Protein AF-0000000077135915 (afdb_homodimer)

Nearest PDB structures (foldseek):
  2zdo-assembly2_C  TM=6.393E-01  e=6.953E-05  Staphylococcus aureus
  8avi-assembly1_B  TM=7.068E-01  e=2.422E-04  Bacillus cereus ATCC 14579
  1tz0-assembly1_A  TM=5.788E-01  e=1.887E-04  Bacillus cereus ATCC 14579
  2od6-assembly2_C  TM=6.442E-01  e=3.545E-03  uncultured marine organism
  2op5-assembly2_C  TM=5.659E-01  e=1.160E-02  uncultured marine organism

Radius of gyration: 18.16 Å; Cα contacts (8 Å, |Δi|>4): 459; chains: 2; bounding box: 45×47×47 Å

Foldseek 3Di:
DQPPQFLWKKKKKFWWDQPCPVVLVCCLVPPCCHVVVVCVFAFWDDKDWDWDADPVGTIMIMIMTTGRDPVSVVVVVVCCPPCVNCVVVCVRCVNTTPDDMDMDIPNPDDDDDPPPPPD/DQPPQFLWKKKKKFWWDQPCPVVLVCCLPPPCCHVVVVCVFAFWDDKDWDWDADPVRTIMIMIMTTGRDPVSVVVVVVCCPPCVNCVVVCVSCVNTTPDDMDMDIPNPDDDDDPPPPPD

Sequence (238 aa):
MAPPNCNAMALVIIPLAPGKADDAIALFKDHEMGLKYTLSQKGAVDFDIGVQTAEDGSQTMYIFEHWHEEADYAAYVATRGDKELMKEWDAAFGPCVAGPPTIKWFPRKFSVSNGAATWMAPPNCNAMALVIIPLAPGKADDAIALFKDHEMGLKYTLSQKGAVDFDIGVQTAEDGSQTMYIFEHWHEEADYAAYVATRGDKELMKEWDAAFGPCVAGPPTIKWFPRKFSVSNGAATW

InterPro domains:
  IPR011008 Dimeric alpha-beta barrel [SSF54909] (11-107)

Structure (mmCIF, N/CA/C/O backbone):
data_AF-0000000077135915-model_v1
#
loop_
_entity.id
_entity.type
_entity.pdbx_description
1 polymer 'Predicted protein'
#
loop_
_atom_site.group_PDB
_atom_site.id
_atom_site.type_symbol
_atom_site.label_atom_id
_atom_site.label_alt_id
_atom_site.label_comp_id
_atom_site.label_asym_id
_atom_site.label_entity_id
_atom_site.label_seq_id
_atom_site.pdbx_PDB_ins_code
_atom_site.Cartn_x
_atom_site.Cartn_y
_at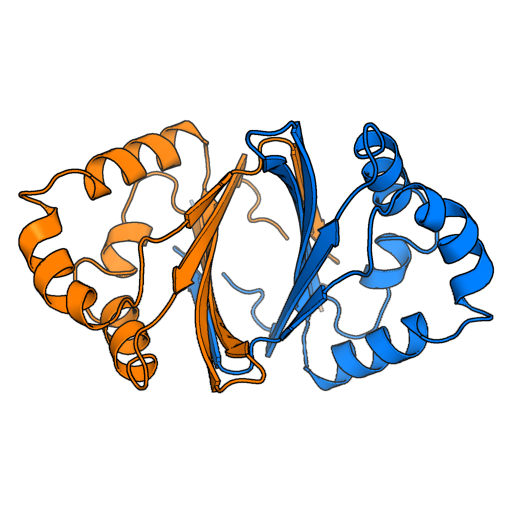om_site.Cartn_z
_atom_site.occupancy
_atom_site.B_iso_or_equiv
_atom_site.auth_seq_id
_atom_site.auth_comp_id
_atom_site.auth_asym_id
_atom_site.auth_atom_id
_atom_site.pdbx_PDB_model_num
ATOM 1 N N . MET A 1 1 ? 10.07 0.069 11.273 1 38.59 1 MET A N 1
ATOM 2 C CA . MET A 1 1 ? 11.047 0.787 10.461 1 38.59 1 MET A CA 1
ATOM 3 C C . MET A 1 1 ? 11.242 0.099 9.109 1 38.59 1 MET A C 1
ATOM 5 O O . MET A 1 1 ? 11.031 -1.108 8.992 1 38.59 1 MET A O 1
ATOM 9 N N . ALA A 1 2 ? 11.227 1.038 7.953 1 51.31 2 ALA A N 1
ATOM 10 C CA . ALA A 1 2 ? 11.656 0.313 6.758 1 51.31 2 ALA A CA 1
ATOM 11 C C . ALA A 1 2 ? 12.836 -0.605 7.066 1 51.31 2 ALA A C 1
ATOM 13 O O . ALA A 1 2 ? 13.695 -0.269 7.883 1 51.31 2 ALA A O 1
ATOM 14 N N . PRO A 1 3 ? 12.742 -1.721 6.613 1 54.69 3 PRO A N 1
ATOM 15 C CA . PRO A 1 3 ? 13.969 -2.492 6.805 1 54.69 3 PRO A CA 1
ATOM 16 C C . PRO A 1 3 ? 15.219 -1.726 6.379 1 54.69 3 PRO A C 1
ATOM 18 O O . PRO A 1 3 ? 15.164 -0.906 5.457 1 54.69 3 PRO A O 1
ATOM 21 N N . PRO A 1 4 ? 16.203 -1.473 7.258 1 55.34 4 PRO A N 1
ATOM 22 C CA . PRO A 1 4 ? 17.375 -0.61 7.086 1 55.34 4 PRO A CA 1
ATOM 23 C C . PRO A 1 4 ? 17.844 -0.539 5.637 1 55.34 4 PRO A C 1
ATOM 25 O O . PRO A 1 4 ? 18.375 0.492 5.203 1 55.34 4 PRO A O 1
ATOM 28 N N . ASN A 1 5 ? 17.625 -1.569 4.945 1 65.12 5 ASN A N 1
ATOM 29 C CA . ASN A 1 5 ? 18.219 -1.509 3.615 1 65.12 5 ASN A CA 1
ATOM 30 C C . ASN A 1 5 ? 17.172 -1.623 2.518 1 65.12 5 ASN A C 1
ATOM 32 O O . ASN A 1 5 ? 17.359 -2.369 1.554 1 65.12 5 ASN A O 1
ATOM 36 N N . CYS A 1 6 ? 16.109 -0.874 2.684 1 78.94 6 CYS A N 1
ATOM 37 C CA . CYS A 1 6 ? 15.078 -0.895 1.649 1 78.94 6 CYS A CA 1
ATOM 38 C C . CYS A 1 6 ? 15.023 0.437 0.912 1 78.94 6 CYS A C 1
ATOM 40 O O . CYS A 1 6 ? 14.492 1.418 1.436 1 78.94 6 CYS A O 1
ATOM 42 N N . ASN A 1 7 ? 15.523 0.474 -0.303 1 87.5 7 ASN A N 1
ATOM 43 C CA . ASN A 1 7 ? 15.609 1.72 -1.058 1 87.5 7 ASN A CA 1
ATOM 44 C C . ASN A 1 7 ? 14.609 1.748 -2.211 1 87.5 7 ASN A C 1
ATOM 46 O O . ASN A 1 7 ? 14.656 2.646 -3.053 1 87.5 7 ASN A O 1
ATOM 50 N N . ALA A 1 8 ? 13.773 0.723 -2.307 1 93.06 8 ALA A N 1
ATOM 51 C CA . ALA A 1 8 ? 12.75 0.68 -3.35 1 93.06 8 ALA A CA 1
ATOM 52 C C . ALA A 1 8 ? 11.438 0.121 -2.809 1 93.06 8 ALA A C 1
ATOM 54 O O . ALA A 1 8 ? 11.438 -0.826 -2.018 1 93.06 8 ALA A O 1
ATOM 55 N N . MET A 1 9 ? 10.367 0.768 -3.285 1 94.5 9 MET A N 1
ATOM 56 C CA . MET A 1 9 ? 9.023 0.346 -2.883 1 94.5 9 MET A CA 1
ATOM 57 C C . MET A 1 9 ? 8.094 0.283 -4.086 1 94.5 9 MET A C 1
ATOM 59 O O . MET A 1 9 ? 8.125 1.163 -4.949 1 94.5 9 MET A O 1
ATOM 63 N N . ALA A 1 10 ? 7.344 -0.743 -4.113 1 95.12 10 ALA A N 1
ATOM 64 C CA . ALA A 1 10 ? 6.352 -0.905 -5.176 1 95.12 10 ALA A CA 1
ATOM 65 C C . ALA A 1 10 ? 5.012 -1.365 -4.605 1 95.12 10 ALA A C 1
ATOM 67 O O . ALA A 1 10 ? 4.965 -2.043 -3.576 1 95.12 10 ALA A O 1
ATOM 68 N N . LEU A 1 11 ? 3.988 -0.938 -5.234 1 96.62 11 LEU A N 1
ATOM 69 C CA . LEU A 1 11 ? 2.635 -1.405 -4.957 1 96.62 11 LEU A CA 1
ATOM 70 C C . LEU A 1 11 ? 2.031 -2.08 -6.184 1 96.62 11 LEU A C 1
ATOM 72 O O . LEU A 1 11 ? 1.948 -1.474 -7.254 1 96.62 11 LEU A O 1
ATOM 76 N N . VAL A 1 12 ? 1.714 -3.348 -6 1 96.62 12 VAL A N 1
ATOM 77 C CA . VAL A 1 12 ? 1.03 -4.078 -7.062 1 96.62 12 VAL A CA 1
ATOM 78 C C . VAL A 1 12 ? -0.452 -4.219 -6.723 1 96.62 12 VAL A C 1
ATOM 80 O O . VAL A 1 12 ? -0.807 -4.605 -5.605 1 96.62 12 VAL A O 1
ATOM 83 N N . ILE A 1 13 ? -1.279 -3.863 -7.664 1 97.19 13 ILE A N 1
ATOM 84 C CA . ILE A 1 13 ? -2.727 -3.904 -7.5 1 97.19 13 ILE A CA 1
ATOM 85 C C . ILE A 1 13 ? -3.336 -4.875 -8.508 1 97.19 13 ILE A C 1
ATOM 87 O O . ILE A 1 13 ? -3.178 -4.699 -9.719 1 97.19 13 ILE A O 1
ATOM 91 N N . ILE A 1 14 ? -4.059 -5.867 -8.008 1 97.88 14 ILE A N 1
ATOM 92 C CA . ILE A 1 14 ? -4.57 -6.93 -8.867 1 97.88 14 ILE A CA 1
ATOM 93 C C . ILE A 1 14 ? -6.078 -7.074 -8.664 1 97.88 14 ILE A C 1
ATOM 95 O O . ILE A 1 14 ? -6.523 -7.59 -7.637 1 97.88 14 ILE A O 1
ATOM 99 N N . PRO A 1 15 ? -6.855 -6.668 -9.664 1 98.5 15 PRO A N 1
ATOM 100 C CA . PRO A 1 15 ? -8.281 -6.977 -9.562 1 98.5 15 PRO A CA 1
ATOM 101 C C . PRO A 1 15 ? -8.57 -8.469 -9.648 1 98.5 15 PRO A C 1
ATOM 103 O O . PRO A 1 15 ? -8.047 -9.156 -10.531 1 98.5 15 PRO A O 1
ATOM 106 N N . LEU A 1 16 ? -9.398 -8.914 -8.734 1 98.5 16 LEU A N 1
ATOM 107 C CA . LEU A 1 16 ? -9.656 -10.344 -8.664 1 98.5 16 LEU A CA 1
ATOM 108 C C . LEU A 1 16 ? -11.008 -10.688 -9.273 1 98.5 16 LEU A C 1
ATOM 110 O O . LEU A 1 16 ? -11.961 -9.914 -9.164 1 98.5 16 LEU A O 1
ATOM 114 N N . ALA A 1 17 ? -11.062 -11.875 -9.906 1 98.5 17 ALA A N 1
ATOM 115 C CA . ALA A 1 17 ? -12.344 -12.398 -10.375 1 98.5 17 ALA A CA 1
ATOM 116 C C . ALA A 1 17 ? -13.273 -12.703 -9.203 1 98.5 17 ALA A C 1
ATOM 118 O O . ALA A 1 17 ? -12.812 -13 -8.102 1 98.5 17 ALA A O 1
ATOM 119 N N . PRO A 1 18 ? -14.609 -12.555 -9.531 1 97.88 18 PRO A N 1
ATOM 120 C CA . PRO A 1 18 ? -15.555 -12.836 -8.445 1 97.88 18 PRO A CA 1
ATOM 121 C C . PRO A 1 18 ? -15.336 -14.211 -7.816 1 97.88 18 PRO A C 1
ATOM 123 O O . PRO A 1 18 ? -15.227 -15.211 -8.531 1 97.88 18 PRO A O 1
ATOM 126 N N . GLY A 1 19 ? -15.164 -14.242 -6.434 1 96.75 19 GLY A N 1
ATOM 127 C CA . GLY A 1 19 ? -15.078 -15.477 -5.668 1 96.75 19 GLY A CA 1
ATOM 128 C C . GLY A 1 19 ? -13.695 -16.094 -5.691 1 96.75 19 GLY A C 1
ATOM 129 O O . GLY A 1 19 ? -13.508 -17.234 -5.242 1 96.75 19 GLY A O 1
ATOM 130 N N . LYS A 1 20 ? -12.688 -15.367 -6.145 1 97.94 20 LYS A N 1
ATOM 131 C CA . LYS A 1 20 ? -11.398 -16.016 -6.387 1 97.94 20 LYS A CA 1
ATOM 132 C C . LYS A 1 20 ? -10.352 -15.523 -5.398 1 97.94 20 LYS A C 1
ATOM 134 O O . LYS A 1 20 ? -9.172 -15.867 -5.512 1 97.94 20 LYS A O 1
ATOM 139 N N . ALA A 1 21 ? -10.727 -14.82 -4.438 1 96.62 21 ALA A N 1
ATOM 140 C CA . ALA A 1 21 ? -9.766 -14.266 -3.488 1 96.62 21 ALA A CA 1
ATOM 141 C C . ALA A 1 21 ? -9.031 -15.383 -2.74 1 96.62 21 ALA A C 1
ATOM 143 O O . ALA A 1 21 ? -7.809 -15.344 -2.602 1 96.62 21 ALA A O 1
ATOM 144 N N . ASP A 1 22 ? -9.758 -16.375 -2.25 1 96.62 22 ASP A N 1
ATOM 145 C CA . ASP A 1 22 ? -9.141 -17.469 -1.519 1 96.62 22 ASP A CA 1
ATOM 146 C C . ASP A 1 22 ? -8.156 -18.234 -2.404 1 96.62 22 ASP A C 1
ATOM 148 O O . ASP A 1 22 ? -7.062 -18.594 -1.964 1 96.62 22 ASP A O 1
ATOM 152 N N . ASP A 1 23 ? -8.562 -18.453 -3.559 1 97.62 23 ASP A N 1
ATOM 153 C CA . ASP A 1 23 ? -7.68 -19.141 -4.5 1 97.62 23 ASP A CA 1
ATOM 154 C C . ASP A 1 23 ? -6.41 -18.328 -4.758 1 97.62 23 ASP A C 1
ATOM 156 O O . ASP A 1 23 ? -5.309 -18.875 -4.781 1 97.62 23 ASP A O 1
ATOM 160 N N . ALA A 1 24 ? -6.578 -17.047 -5.016 1 97.5 24 ALA A N 1
ATOM 161 C CA . ALA A 1 24 ? -5.438 -16.172 -5.266 1 97.5 24 ALA A CA 1
ATOM 162 C C . ALA A 1 24 ? -4.461 -16.188 -4.098 1 97.5 24 ALA A C 1
ATOM 164 O O . ALA A 1 24 ? -3.254 -16.359 -4.289 1 97.5 24 ALA A O 1
ATOM 165 N N . ILE A 1 25 ? -5.008 -16.062 -2.918 1 95.75 25 ILE A N 1
ATOM 166 C CA . ILE A 1 25 ? -4.191 -16.047 -1.707 1 95.75 25 ILE A CA 1
ATOM 167 C C . ILE A 1 25 ? -3.447 -17.375 -1.573 1 95.75 25 ILE A C 1
ATOM 169 O O . ILE A 1 25 ? -2.244 -17.391 -1.296 1 95.75 25 ILE A O 1
ATOM 173 N N . ALA A 1 26 ? -4.152 -18.453 -1.776 1 96.25 26 ALA A N 1
ATOM 174 C CA . ALA A 1 26 ? -3.539 -19.766 -1.67 1 96.25 26 ALA A CA 1
ATOM 175 C C . ALA A 1 26 ? -2.389 -19.922 -2.66 1 96.25 26 ALA A C 1
ATOM 177 O O . ALA A 1 26 ? -1.339 -20.469 -2.322 1 96.25 26 ALA A O 1
ATOM 178 N N . LEU A 1 27 ? -2.59 -19.453 -3.83 1 96.56 27 LEU A N 1
ATOM 179 C CA . LEU A 1 27 ? -1.549 -19.547 -4.848 1 96.56 27 LEU A CA 1
ATOM 180 C C . LEU A 1 27 ? -0.331 -18.719 -4.453 1 96.56 27 LEU A C 1
ATOM 182 O O . LEU A 1 27 ? 0.805 -19.188 -4.566 1 96.56 27 LEU A O 1
ATOM 186 N N . PHE A 1 28 ? -0.546 -17.531 -4.004 1 95.5 28 PHE A N 1
ATOM 187 C CA . PHE A 1 28 ? 0.569 -16.688 -3.596 1 95.5 28 PHE A CA 1
ATOM 188 C C . PHE A 1 28 ? 1.318 -17.312 -2.424 1 95.5 28 PHE A C 1
ATOM 190 O O . PHE A 1 28 ? 2.545 -17.219 -2.342 1 95.5 28 PHE A O 1
ATOM 197 N N . LYS A 1 29 ? 0.687 -17.984 -1.579 1 93.31 29 LYS A N 1
ATOM 198 C CA . LYS A 1 29 ? 1.295 -18.562 -0.389 1 93.31 29 LYS A CA 1
ATOM 199 C C . LYS A 1 29 ? 2.006 -19.875 -0.726 1 93.31 29 LYS A C 1
ATOM 201 O O . LYS A 1 29 ? 3.105 -20.141 -0.235 1 93.31 29 LYS A O 1
ATOM 206 N N . ASP A 1 30 ? 1.382 -20.656 -1.622 1 93.69 30 ASP A N 1
ATOM 207 C CA . ASP A 1 30 ? 1.772 -22.062 -1.664 1 93.69 30 ASP A CA 1
ATOM 208 C C . ASP A 1 30 ? 2.459 -22.406 -2.986 1 93.69 30 ASP A C 1
ATOM 210 O O . ASP A 1 30 ? 3.193 -23.391 -3.074 1 93.69 30 ASP A O 1
ATOM 214 N N . HIS A 1 31 ? 2.102 -21.688 -4.039 1 94.75 31 HIS A N 1
ATOM 215 C CA . HIS A 1 31 ? 2.672 -22 -5.344 1 94.75 31 HIS A CA 1
ATOM 216 C C . HIS A 1 31 ? 4.16 -21.672 -5.391 1 94.75 31 HIS A C 1
ATOM 218 O O . HIS A 1 31 ? 4.59 -20.641 -4.855 1 94.75 31 HIS A O 1
ATOM 224 N N . GLU A 1 32 ? 4.957 -22.5 -6.074 1 93.62 32 GLU A N 1
ATOM 225 C CA . GLU A 1 32 ? 6.406 -22.344 -6.141 1 93.62 32 GLU A CA 1
ATOM 226 C C . GLU A 1 32 ? 6.789 -21.016 -6.77 1 93.62 32 GLU A C 1
ATOM 228 O O . GLU A 1 32 ? 7.816 -20.422 -6.422 1 93.62 32 GLU A O 1
ATOM 233 N N . MET A 1 33 ? 5.891 -20.531 -7.664 1 93.94 33 MET A N 1
ATOM 234 C CA . MET A 1 33 ? 6.188 -19.281 -8.359 1 93.94 33 MET A CA 1
ATOM 235 C C . MET A 1 33 ? 5.484 -18.109 -7.699 1 93.94 33 MET A C 1
ATOM 237 O O . MET A 1 33 ? 5.488 -17 -8.227 1 93.94 33 MET A O 1
ATOM 241 N N . GLY A 1 34 ? 4.871 -18.297 -6.586 1 93.75 34 GLY A N 1
ATOM 242 C CA . GLY A 1 34 ? 4.258 -17.234 -5.812 1 93.75 34 GLY A CA 1
ATOM 243 C C . GLY A 1 34 ? 5.254 -16.438 -4.988 1 93.75 34 GLY A C 1
ATOM 244 O O . GLY A 1 34 ? 6.305 -16.047 -5.496 1 93.75 34 GLY A O 1
ATOM 245 N N . LEU A 1 35 ? 4.977 -16.203 -3.736 1 92.5 35 LEU A N 1
ATOM 246 C CA . LEU A 1 35 ? 5.793 -15.344 -2.891 1 92.5 35 LEU A CA 1
ATOM 247 C C . LEU A 1 35 ? 7.129 -16 -2.57 1 92.5 35 LEU A C 1
ATOM 249 O O . LEU A 1 35 ? 8.133 -15.32 -2.373 1 92.5 35 LEU A O 1
ATOM 253 N N . LYS A 1 36 ? 7.129 -17.344 -2.516 1 90.94 36 LYS A N 1
ATOM 254 C CA . LYS A 1 36 ? 8.398 -18.031 -2.316 1 90.94 36 LYS A CA 1
ATOM 255 C C . LYS A 1 36 ? 9.406 -17.672 -3.4 1 90.94 36 LYS A C 1
ATOM 257 O O . LYS A 1 36 ? 10.57 -17.406 -3.107 1 90.94 36 LYS A O 1
ATOM 262 N N . TYR A 1 37 ? 8.984 -17.688 -4.574 1 93.44 37 TYR A N 1
ATOM 263 C CA . TYR A 1 37 ? 9.844 -17.281 -5.68 1 93.44 37 TYR A CA 1
ATOM 264 C C . TYR A 1 37 ? 10.258 -15.828 -5.547 1 93.44 37 TYR A C 1
ATOM 266 O O . TYR A 1 37 ? 11.445 -15.492 -5.68 1 93.44 37 TYR A O 1
ATOM 274 N N . THR A 1 38 ? 9.297 -14.914 -5.336 1 93.38 38 THR A N 1
ATOM 275 C CA . THR A 1 38 ? 9.57 -13.484 -5.219 1 93.38 38 THR A CA 1
ATOM 276 C C . THR A 1 38 ? 10.594 -13.219 -4.125 1 93.38 38 THR A C 1
ATOM 278 O O . THR A 1 38 ? 11.555 -12.477 -4.34 1 93.38 38 THR A O 1
ATOM 281 N N . LEU A 1 39 ? 10.453 -13.844 -2.996 1 92.25 39 LEU A N 1
ATOM 282 C CA . LEU A 1 39 ? 11.336 -13.617 -1.857 1 92.25 39 LEU A CA 1
ATOM 283 C C . LEU A 1 39 ? 12.727 -14.172 -2.129 1 92.25 39 LEU A C 1
ATOM 285 O O . LEU A 1 39 ? 13.695 -13.781 -1.474 1 92.25 39 LEU A O 1
ATOM 289 N N . SER A 1 40 ? 12.812 -15.117 -2.998 1 93.69 40 SER A N 1
ATOM 290 C CA . SER A 1 40 ? 14.109 -15.719 -3.312 1 93.69 40 SER A CA 1
ATOM 291 C C . SER A 1 40 ? 14.93 -14.812 -4.227 1 93.69 40 SER A C 1
ATOM 293 O O . SER A 1 40 ? 16.125 -15.047 -4.43 1 93.69 40 SER A O 1
ATOM 295 N N . GLN A 1 41 ? 14.312 -13.773 -4.77 1 94.94 41 GLN A N 1
ATOM 296 C CA . GLN A 1 41 ? 14.984 -12.891 -5.715 1 94.94 41 GLN A CA 1
ATOM 297 C C . GLN A 1 41 ? 15.938 -11.938 -4.996 1 94.94 41 GLN A C 1
ATOM 299 O O . GLN A 1 41 ? 15.656 -11.5 -3.877 1 94.94 41 GLN A O 1
ATOM 304 N N . LYS A 1 42 ? 16.984 -11.648 -5.707 1 94.69 42 LYS A N 1
ATOM 305 C CA . LYS A 1 42 ? 17.953 -10.695 -5.164 1 94.69 42 LYS A CA 1
ATOM 306 C C . LYS A 1 42 ? 17.266 -9.391 -4.77 1 94.69 42 LYS A C 1
ATOM 308 O O . LYS A 1 42 ? 16.5 -8.828 -5.551 1 94.69 42 LYS A O 1
ATOM 313 N N . GLY A 1 43 ? 17.484 -8.953 -3.473 1 94.44 43 GLY A N 1
ATOM 314 C CA . GLY A 1 43 ? 17.047 -7.641 -3.016 1 94.44 43 GLY A CA 1
ATOM 315 C C . GLY A 1 43 ? 15.641 -7.641 -2.461 1 94.44 43 GLY A C 1
ATOM 316 O O . GLY A 1 43 ? 15.172 -6.629 -1.939 1 94.44 43 GLY A O 1
ATOM 317 N N . ALA A 1 44 ? 14.883 -8.719 -2.629 1 93.06 44 ALA A N 1
ATOM 318 C CA . ALA A 1 44 ? 13.562 -8.789 -2.006 1 93.06 44 ALA A CA 1
ATOM 319 C C . ALA A 1 44 ? 13.672 -8.742 -0.485 1 93.06 44 ALA A C 1
ATOM 321 O O . ALA A 1 44 ? 14.438 -9.5 0.113 1 93.06 44 ALA A O 1
ATOM 322 N N . VAL A 1 45 ? 12.945 -7.898 0.136 1 91 45 VAL A N 1
ATOM 323 C CA . VAL A 1 45 ? 13.055 -7.723 1.581 1 91 45 VAL A CA 1
ATOM 324 C C . VAL A 1 45 ? 11.797 -8.266 2.262 1 91 45 VAL A C 1
ATOM 326 O O . VAL A 1 45 ? 11.836 -9.328 2.889 1 91 45 VAL A O 1
ATOM 329 N N . ASP A 1 46 ? 10.711 -7.59 2.096 1 90.62 46 ASP A N 1
ATOM 330 C CA . ASP A 1 46 ? 9.453 -8.039 2.682 1 90.62 46 ASP A CA 1
ATOM 331 C C . ASP A 1 46 ? 8.258 -7.535 1.877 1 90.62 46 ASP A C 1
ATOM 333 O O . ASP A 1 46 ? 8.391 -6.613 1.07 1 90.62 46 ASP A O 1
ATOM 337 N N . PHE A 1 47 ? 7.141 -8.211 2.107 1 92.62 47 PHE A N 1
ATOM 338 C CA . PHE A 1 47 ? 5.922 -7.914 1.367 1 92.62 47 PHE A CA 1
ATOM 339 C C . PHE A 1 47 ? 4.703 -8.008 2.275 1 92.62 47 PHE A C 1
ATOM 341 O O . PHE A 1 47 ? 4.609 -8.906 3.111 1 92.62 47 PHE A O 1
ATOM 348 N N . ASP A 1 48 ? 3.891 -7.027 2.143 1 92.94 48 ASP A N 1
ATOM 349 C CA . ASP A 1 48 ? 2.562 -7.062 2.748 1 92.94 48 ASP A CA 1
ATOM 350 C C . ASP A 1 48 ? 1.482 -7.277 1.69 1 92.94 48 ASP A C 1
ATOM 352 O O . ASP A 1 48 ? 1.458 -6.59 0.67 1 92.94 48 ASP A O 1
ATOM 356 N N . ILE A 1 49 ? 0.62 -8.25 1.988 1 94.69 49 ILE A N 1
ATOM 357 C CA . ILE A 1 49 ? -0.472 -8.57 1.074 1 94.69 49 ILE A CA 1
ATOM 358 C C . ILE A 1 49 ? -1.811 -8.367 1.777 1 94.69 49 ILE A C 1
ATOM 360 O O . ILE A 1 49 ? -1.975 -8.75 2.938 1 94.69 49 ILE A O 1
ATOM 364 N N . GLY A 1 50 ? -2.689 -7.742 1.082 1 94.25 50 GLY A N 1
ATOM 365 C CA . GLY A 1 50 ? -4.043 -7.574 1.586 1 94.25 50 GLY A CA 1
ATOM 366 C C . GLY A 1 50 ? -5.098 -7.652 0.498 1 94.25 50 GLY A C 1
ATOM 367 O O . GLY A 1 50 ? -4.82 -7.352 -0.666 1 94.25 50 GLY A O 1
ATOM 368 N N . VAL A 1 51 ? -6.242 -8.047 0.921 1 96.06 51 VAL A N 1
ATOM 369 C CA . VAL A 1 51 ? -7.379 -8.062 0.006 1 96.06 51 VAL A CA 1
ATOM 370 C C . VAL A 1 51 ? -8.438 -7.074 0.486 1 96.06 51 VAL A C 1
ATOM 372 O O . VAL A 1 51 ? -8.82 -7.082 1.659 1 96.06 51 VAL A O 1
ATOM 375 N N . GLN A 1 52 ? -8.805 -6.262 -0.432 1 95.88 52 GLN A N 1
ATOM 376 C CA . GLN A 1 52 ? -9.867 -5.293 -0.174 1 95.88 52 GLN A CA 1
ATOM 377 C C . GLN A 1 52 ? -11.156 -5.688 -0.879 1 95.88 52 GLN A C 1
ATOM 379 O O . GLN A 1 52 ? -11.133 -6.121 -2.033 1 95.88 52 GLN A O 1
ATOM 384 N N . THR A 1 53 ? -12.242 -5.488 -0.155 1 94.94 53 THR A N 1
ATOM 385 C CA . THR A 1 53 ? -13.562 -5.676 -0.752 1 94.94 53 THR A CA 1
ATOM 386 C C . THR A 1 53 ? -14.281 -4.336 -0.902 1 94.94 53 THR A C 1
ATOM 388 O O . THR A 1 53 ? -14.492 -3.625 0.081 1 94.94 53 THR A O 1
ATOM 391 N N . ALA A 1 54 ? -14.641 -4.035 -2.145 1 93.94 54 ALA A N 1
ATOM 392 C CA . ALA A 1 54 ? -15.375 -2.801 -2.414 1 93.94 54 ALA A CA 1
ATOM 393 C C . ALA A 1 54 ? -16.844 -2.939 -2.029 1 93.94 54 ALA A C 1
ATOM 395 O O . ALA A 1 54 ? -17.297 -4.027 -1.667 1 93.94 54 ALA A O 1
ATOM 396 N N . GLU A 1 55 ? -17.5 -1.812 -2.084 1 91.94 55 GLU A N 1
ATOM 397 C CA . GLU A 1 55 ? -18.906 -1.784 -1.702 1 91.94 55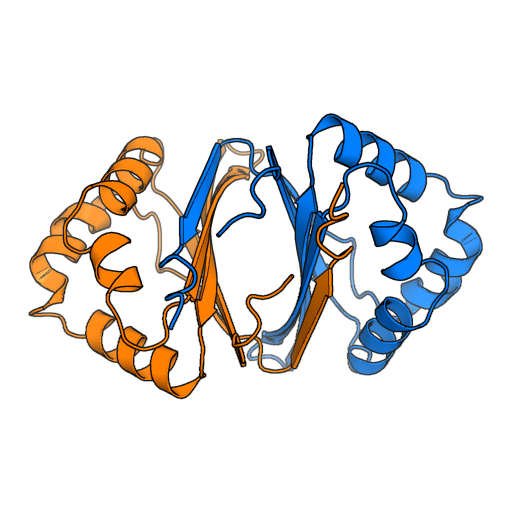 GLU A CA 1
ATOM 398 C C . GLU A 1 55 ? -19.734 -2.699 -2.596 1 91.94 55 GLU A C 1
ATOM 400 O O . GLU A 1 55 ? -20.703 -3.309 -2.139 1 91.94 55 GLU A O 1
ATOM 405 N N . ASP A 1 56 ? -19.344 -2.889 -3.873 1 95.19 56 ASP A N 1
ATOM 406 C CA . ASP A 1 56 ? -20.109 -3.688 -4.82 1 95.19 56 ASP A CA 1
ATOM 407 C C . ASP A 1 56 ? -19.719 -5.16 -4.742 1 95.19 56 ASP A C 1
ATOM 409 O O . ASP A 1 56 ? -20.172 -5.973 -5.551 1 95.19 56 ASP A O 1
ATOM 413 N N . GLY A 1 57 ? -18.812 -5.477 -3.846 1 94.62 57 GLY A N 1
ATOM 414 C CA . GLY A 1 57 ? -18.422 -6.855 -3.611 1 94.62 57 GLY A CA 1
ATOM 415 C C . GLY A 1 57 ? -17.156 -7.25 -4.348 1 94.62 57 GLY A C 1
ATOM 416 O O . GLY A 1 57 ? -16.578 -8.312 -4.09 1 94.62 57 GLY A O 1
ATOM 417 N N . SER A 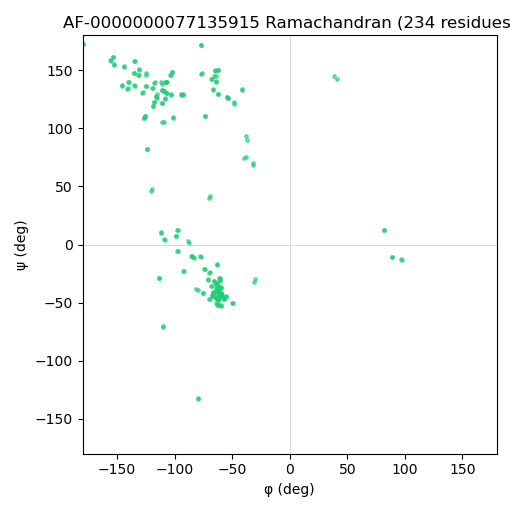1 58 ? -16.75 -6.387 -5.309 1 96.5 58 SER A N 1
ATOM 418 C CA . SER A 1 58 ? -15.516 -6.719 -6.027 1 96.5 58 SER A CA 1
ATOM 419 C C . SER A 1 58 ? -14.312 -6.707 -5.098 1 96.5 58 SER A C 1
ATOM 421 O O . SER A 1 58 ? -14.258 -5.91 -4.156 1 96.5 58 SER A O 1
ATOM 423 N N . GLN A 1 59 ? -13.398 -7.621 -5.402 1 97.31 59 GLN A N 1
ATOM 424 C CA . GLN A 1 59 ? -12.234 -7.746 -4.535 1 97.31 59 GLN A CA 1
ATOM 425 C C . GLN A 1 59 ? -10.945 -7.445 -5.301 1 97.31 59 GLN A C 1
ATOM 427 O O . GLN A 1 59 ? -10.82 -7.785 -6.477 1 97.31 59 GLN A O 1
ATOM 432 N N . THR A 1 60 ? -10.086 -6.75 -4.637 1 97.88 60 THR A N 1
ATOM 433 C CA . THR A 1 60 ? -8.781 -6.367 -5.172 1 97.88 60 THR A CA 1
ATOM 434 C C . THR A 1 60 ? -7.664 -6.773 -4.219 1 97.88 60 THR A C 1
ATOM 436 O O . THR A 1 60 ? -7.777 -6.59 -3.004 1 97.88 60 THR A O 1
ATOM 439 N N . MET A 1 61 ? -6.656 -7.41 -4.715 1 97.88 61 MET A N 1
ATOM 440 C CA . MET A 1 61 ? -5.465 -7.742 -3.938 1 97.88 61 MET A CA 1
ATOM 441 C C . MET A 1 61 ? -4.402 -6.66 -4.082 1 97.88 61 MET A C 1
ATOM 443 O O . MET A 1 61 ? -4.121 -6.207 -5.191 1 97.88 61 MET A O 1
ATOM 447 N N . TYR A 1 62 ? -3.924 -6.207 -2.992 1 97.19 62 TYR A N 1
ATOM 448 C CA . TYR A 1 62 ? -2.83 -5.25 -2.902 1 97.19 62 TYR A CA 1
ATOM 449 C C . TYR A 1 62 ? -1.562 -5.914 -2.377 1 97.19 62 TYR A C 1
ATOM 451 O O . TYR A 1 62 ? -1.601 -6.629 -1.373 1 97.19 62 TYR A O 1
ATOM 459 N N . ILE A 1 63 ? -0.453 -5.691 -3.01 1 96.38 63 ILE A N 1
ATOM 460 C CA . ILE A 1 63 ? 0.84 -6.219 -2.586 1 96.38 63 ILE A CA 1
ATOM 461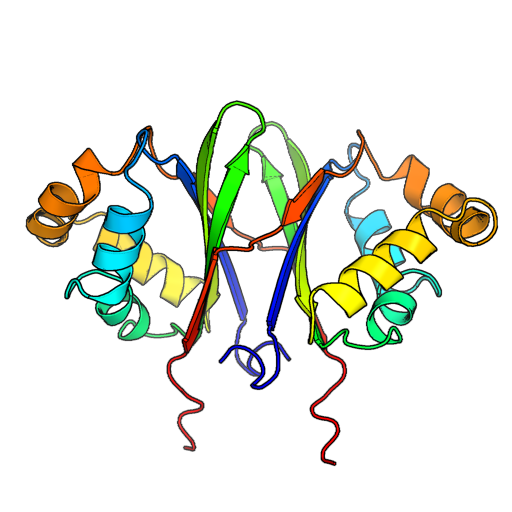 C C . ILE A 1 63 ? 1.843 -5.074 -2.451 1 96.38 63 ILE A C 1
ATOM 463 O O . ILE A 1 63 ? 2.254 -4.48 -3.449 1 96.38 63 ILE A O 1
ATOM 467 N N . PHE A 1 64 ? 2.193 -4.801 -1.262 1 94.94 64 PHE A N 1
ATOM 468 C CA . PHE A 1 64 ? 3.219 -3.805 -0.976 1 94.94 64 PHE A CA 1
ATOM 469 C C . PHE A 1 64 ? 4.586 -4.461 -0.833 1 94.94 64 PHE A C 1
ATOM 471 O O . PHE A 1 64 ? 4.77 -5.355 -0.006 1 94.94 64 PHE A O 1
ATOM 478 N N . GLU A 1 65 ? 5.543 -3.906 -1.568 1 94.5 65 GLU A N 1
ATOM 479 C CA . GLU A 1 65 ? 6.824 -4.594 -1.678 1 94.5 65 GLU A CA 1
ATOM 480 C C . GLU A 1 65 ? 7.977 -3.682 -1.259 1 94.5 65 GLU A C 1
ATOM 482 O O . GLU A 1 65 ? 8.047 -2.527 -1.683 1 94.5 65 GLU A O 1
ATOM 487 N N . HIS A 1 66 ? 8.883 -4.262 -0.484 1 93.12 66 HIS A N 1
ATOM 488 C CA . HIS A 1 66 ? 10.156 -3.621 -0.178 1 93.12 66 HIS A CA 1
ATOM 489 C C . HIS A 1 66 ? 11.312 -4.348 -0.85 1 93.12 66 HIS A C 1
ATOM 491 O O . HIS A 1 66 ? 11.406 -5.578 -0.773 1 93.12 66 HIS A O 1
ATOM 497 N N . TRP A 1 67 ? 12.117 -3.51 -1.454 1 93.19 67 TRP A N 1
ATOM 498 C CA . TRP A 1 67 ? 13.297 -4.016 -2.16 1 93.19 67 TRP A CA 1
ATOM 499 C C . TRP A 1 67 ? 14.547 -3.24 -1.762 1 93.19 67 TRP A C 1
ATOM 501 O O . TRP A 1 67 ? 14.469 -2.062 -1.405 1 93.19 67 TRP A O 1
ATOM 511 N N . HIS A 1 68 ? 15.641 -3.932 -1.826 1 93.25 68 HIS A N 1
ATOM 512 C CA . HIS A 1 68 ? 16.891 -3.24 -1.495 1 93.25 68 HIS A CA 1
ATOM 513 C C . HIS A 1 68 ? 17.156 -2.096 -2.467 1 93.25 68 HIS A C 1
ATOM 515 O O . HIS A 1 68 ? 17.375 -0.958 -2.047 1 93.25 68 HIS A O 1
ATOM 521 N N . GLU A 1 69 ? 17.109 -2.414 -3.768 1 92.94 69 GLU A N 1
ATOM 522 C CA . GLU A 1 69 ? 17.375 -1.411 -4.793 1 92.94 69 GLU A CA 1
ATOM 523 C C . GLU A 1 69 ? 16.359 -1.493 -5.926 1 92.94 69 GLU A C 1
ATOM 525 O O . GLU A 1 69 ? 15.742 -2.541 -6.141 1 92.94 69 GLU A O 1
ATOM 530 N N . GLU A 1 70 ? 16.219 -0.375 -6.652 1 91.81 70 GLU A N 1
ATOM 531 C CA . GLU A 1 70 ? 15.32 -0.321 -7.805 1 91.81 70 GLU A CA 1
ATOM 532 C C . GLU A 1 70 ? 15.75 -1.315 -8.883 1 91.81 70 GLU A C 1
ATOM 534 O O . GLU A 1 70 ? 14.898 -1.923 -9.539 1 91.81 70 GLU A O 1
ATOM 539 N N . ALA A 1 71 ? 17.016 -1.43 -9 1 94.25 71 ALA A N 1
ATOM 540 C CA . ALA A 1 71 ? 17.547 -2.342 -10.008 1 94.25 71 ALA A CA 1
ATOM 541 C C . ALA A 1 71 ? 17.156 -3.785 -9.711 1 94.25 71 ALA A C 1
ATOM 543 O O . ALA A 1 71 ? 16.922 -4.574 -10.625 1 94.25 71 ALA A O 1
ATOM 544 N N . ASP A 1 72 ? 17.125 -4.184 -8.43 1 94.75 72 ASP A N 1
ATOM 545 C CA . ASP A 1 72 ? 16.703 -5.52 -8.023 1 94.75 72 ASP A CA 1
ATOM 546 C C . ASP A 1 72 ? 15.25 -5.777 -8.43 1 94.75 72 ASP A C 1
ATOM 548 O O . ASP A 1 72 ? 14.938 -6.828 -8.992 1 94.75 72 ASP A O 1
ATOM 552 N N . TYR A 1 73 ? 14.445 -4.781 -8.242 1 93.69 73 TYR A N 1
ATOM 553 C CA . TYR A 1 73 ? 13.039 -4.902 -8.609 1 93.69 73 TYR A CA 1
ATOM 554 C C . TYR A 1 73 ? 12.875 -5.008 -10.125 1 93.69 73 TYR A C 1
ATOM 556 O O . TYR A 1 73 ? 12.094 -5.824 -10.617 1 93.69 73 TYR A O 1
ATOM 564 N N . ALA A 1 74 ? 13.586 -4.195 -10.781 1 93.5 74 ALA A N 1
ATOM 565 C CA . ALA A 1 74 ? 13.516 -4.215 -12.234 1 93.5 74 ALA A CA 1
ATOM 566 C C . ALA A 1 74 ? 13.914 -5.582 -12.781 1 93.5 74 ALA A C 1
ATOM 568 O O . ALA A 1 74 ? 13.289 -6.094 -13.711 1 93.5 74 ALA A O 1
ATOM 569 N N . ALA A 1 75 ? 14.953 -6.141 -12.25 1 95.56 75 ALA A N 1
ATOM 570 C CA . ALA A 1 75 ? 15.383 -7.477 -12.656 1 95.56 75 ALA A CA 1
ATOM 571 C C . ALA A 1 75 ? 14.297 -8.508 -12.391 1 95.56 75 ALA A C 1
ATOM 573 O O . ALA A 1 75 ? 14.031 -9.375 -13.234 1 95.56 75 ALA A O 1
ATOM 574 N N . TYR A 1 76 ? 13.703 -8.359 -11.227 1 95.38 76 TYR A N 1
ATOM 575 C CA . TYR A 1 76 ? 12.602 -9.258 -10.875 1 95.38 76 TYR A CA 1
ATOM 576 C C . TYR A 1 76 ? 11.445 -9.109 -11.852 1 95.38 76 TYR A C 1
ATOM 578 O O . TYR A 1 76 ? 10.906 -10.102 -12.352 1 95.38 76 TYR A O 1
ATOM 586 N N . VAL A 1 77 ? 11.039 -7.938 -12.156 1 92.88 77 VAL A N 1
ATOM 587 C CA . VAL A 1 77 ? 9.922 -7.676 -13.062 1 92.88 77 VAL A CA 1
ATOM 588 C C . VAL A 1 77 ? 10.219 -8.273 -14.438 1 92.88 77 VAL A C 1
ATOM 590 O O . VAL A 1 77 ? 9.328 -8.812 -15.094 1 92.88 77 VAL A O 1
ATOM 593 N N . ALA A 1 78 ? 11.453 -8.188 -14.805 1 93.5 78 ALA A N 1
ATOM 594 C CA . ALA A 1 78 ? 11.859 -8.781 -16.078 1 93.5 78 ALA A CA 1
ATOM 595 C C . ALA A 1 78 ? 11.625 -10.289 -16.078 1 93.5 78 ALA A C 1
ATOM 597 O O . ALA A 1 78 ? 11.18 -10.859 -17.078 1 93.5 78 ALA A O 1
ATOM 598 N N . THR A 1 79 ? 11.906 -10.977 -14.992 1 92.81 79 THR A N 1
ATOM 599 C CA . THR A 1 79 ? 11.672 -12.406 -14.898 1 92.81 79 THR A CA 1
ATOM 600 C C . THR A 1 79 ? 10.18 -12.719 -14.992 1 92.81 79 THR A C 1
ATOM 602 O O . THR A 1 79 ? 9.773 -13.703 -15.609 1 92.81 79 THR A O 1
ATOM 605 N N . ARG A 1 80 ? 9.359 -11.852 -14.492 1 91.94 80 ARG A N 1
ATOM 606 C CA . ARG A 1 80 ? 7.918 -12.062 -14.5 1 91.94 80 ARG A CA 1
ATOM 607 C C . ARG A 1 80 ? 7.344 -11.875 -15.906 1 91.94 80 ARG A C 1
ATOM 609 O O . ARG A 1 80 ? 6.262 -12.383 -16.203 1 91.94 80 ARG A O 1
ATOM 616 N N . GLY A 1 81 ? 8.062 -11.195 -16.672 1 90.88 81 GLY A N 1
ATOM 617 C CA . GLY A 1 81 ? 7.645 -10.984 -18.062 1 90.88 81 GLY A CA 1
ATOM 618 C C . GLY A 1 81 ? 8.016 -12.133 -18.969 1 90.88 81 GLY A C 1
ATOM 619 O O . GLY A 1 81 ? 7.57 -12.188 -20.125 1 90.88 81 GLY A O 1
ATOM 620 N N . ASP A 1 82 ? 8.844 -13.047 -18.516 1 94.25 82 ASP A N 1
ATOM 621 C CA . ASP A 1 82 ? 9.234 -14.211 -19.312 1 94.25 82 ASP A CA 1
ATOM 622 C C . ASP A 1 82 ? 8.094 -15.227 -19.406 1 94.25 82 ASP A C 1
ATOM 624 O O . ASP A 1 82 ? 7.824 -15.953 -18.438 1 94.25 82 ASP A O 1
ATOM 628 N N . LYS A 1 83 ? 7.547 -15.352 -20.562 1 92.88 83 LYS A N 1
ATOM 629 C CA . LYS A 1 83 ? 6.332 -16.141 -20.766 1 92.88 83 LYS A CA 1
ATOM 630 C C . LYS A 1 83 ? 6.602 -17.625 -20.547 1 92.88 83 LYS A C 1
ATOM 632 O O . LYS A 1 83 ? 5.723 -18.359 -20.078 1 92.88 83 LYS A O 1
ATOM 637 N N . GLU A 1 84 ? 7.734 -18 -20.922 1 95.25 84 GLU A N 1
ATOM 638 C CA . GLU A 1 84 ? 8.07 -19.406 -20.719 1 95.25 84 GLU A CA 1
ATOM 639 C C . GLU A 1 84 ? 8.266 -19.734 -19.25 1 95.25 84 GLU A C 1
ATOM 641 O O . GLU A 1 84 ? 7.738 -20.734 -18.75 1 95.25 84 GLU A O 1
ATOM 646 N N . LEU A 1 85 ? 9 -18.922 -18.578 1 92.5 85 LEU A N 1
ATOM 647 C CA . LEU A 1 85 ? 9.234 -19.109 -17.156 1 92.5 85 LEU A CA 1
ATOM 648 C C . LEU A 1 85 ? 7.926 -19.047 -16.375 1 92.5 85 LEU A C 1
ATOM 650 O O . LEU A 1 85 ? 7.734 -19.797 -15.406 1 92.5 85 LEU A O 1
ATOM 654 N N . MET A 1 86 ? 7.008 -18.141 -16.844 1 94.94 86 MET A N 1
ATOM 655 C CA . MET A 1 86 ? 5.812 -17.844 -16.062 1 94.94 86 MET A CA 1
ATOM 656 C C . MET A 1 86 ? 4.621 -18.656 -16.562 1 94.94 86 MET A C 1
ATOM 658 O O . MET A 1 86 ? 3.492 -18.453 -16.109 1 94.94 86 MET A O 1
ATOM 662 N N . LYS A 1 87 ? 4.844 -19.594 -17.359 1 95.31 87 LYS A N 1
ATOM 663 C CA . LYS A 1 87 ? 3.766 -20.328 -18.016 1 95.31 87 LYS A CA 1
ATOM 664 C C . LYS A 1 87 ? 2.85 -20.984 -16.984 1 95.31 87 LYS A C 1
ATOM 666 O O . LYS A 1 87 ? 1.633 -20.797 -17.016 1 95.31 87 LYS A O 1
ATOM 671 N N . GLU A 1 88 ? 3.426 -21.734 -16.078 1 94.62 88 GLU A N 1
ATOM 672 C CA . GLU A 1 88 ? 2.631 -22.453 -15.086 1 94.62 88 GLU A CA 1
ATOM 673 C C . GLU A 1 88 ? 1.907 -21.484 -14.156 1 94.62 88 GLU A C 1
ATOM 675 O O . GLU A 1 88 ? 0.754 -21.719 -13.781 1 94.62 88 GLU A O 1
ATOM 680 N N . TRP A 1 89 ? 2.561 -20.422 -13.75 1 95.88 89 TRP A N 1
ATOM 681 C CA . TRP A 1 89 ? 1.953 -19.422 -12.891 1 95.88 89 TRP A CA 1
ATOM 682 C C . TRP A 1 89 ? 0.774 -18.75 -13.586 1 95.88 89 TRP A C 1
ATOM 684 O O . TRP A 1 89 ? -0.301 -18.609 -13 1 95.88 89 TRP A O 1
ATOM 694 N N . ASP A 1 90 ? 1.015 -18.391 -14.836 1 95.12 90 ASP A N 1
ATOM 695 C CA . ASP A 1 90 ? -0.035 -17.719 -15.586 1 95.12 90 ASP A CA 1
ATOM 696 C C . ASP A 1 90 ? -1.259 -18.609 -15.758 1 95.12 90 ASP A C 1
ATOM 698 O O . ASP A 1 90 ? -2.396 -18.141 -15.695 1 95.12 90 ASP A O 1
ATOM 702 N N . ALA A 1 91 ? -0.99 -19.875 -15.953 1 96.25 91 ALA A N 1
ATOM 703 C CA . ALA A 1 91 ? -2.088 -20.828 -16.094 1 96.25 91 ALA A CA 1
ATOM 704 C C . ALA A 1 91 ? -2.869 -20.969 -14.797 1 96.25 91 ALA A C 1
ATOM 706 O O . ALA A 1 91 ? -4.098 -21.062 -14.812 1 96.25 91 ALA A O 1
ATOM 707 N N . ALA A 1 92 ? -2.176 -21.016 -13.711 1 96.88 92 ALA A N 1
ATOM 708 C CA . ALA A 1 92 ? -2.805 -21.219 -12.406 1 96.88 92 ALA A CA 1
ATOM 709 C C . ALA A 1 92 ? -3.498 -19.953 -11.922 1 96.88 92 ALA A C 1
ATOM 711 O O . ALA A 1 92 ? -4.613 -20 -11.398 1 96.88 92 ALA A O 1
ATOM 712 N N . PHE A 1 93 ? -2.855 -18.781 -12.102 1 97.56 93 PHE A N 1
ATOM 713 C CA . PHE A 1 93 ? -3.303 -17.516 -11.508 1 97.56 93 PHE A CA 1
ATOM 714 C C . PHE A 1 93 ? -4.219 -16.766 -12.461 1 97.56 93 PHE A C 1
ATOM 716 O O . PHE A 1 93 ? -5.027 -15.938 -12.031 1 97.56 93 PHE A O 1
ATOM 723 N N . GLY A 1 94 ? -4.141 -17.016 -13.719 1 96.94 94 GLY A N 1
ATOM 724 C CA . GLY A 1 94 ? -4.938 -16.344 -14.742 1 96.94 94 GLY A CA 1
ATOM 725 C C . GLY A 1 94 ? -6.418 -16.312 -14.414 1 96.94 94 GLY A C 1
ATOM 726 O O . GLY A 1 94 ? -7.043 -15.25 -14.438 1 96.94 94 GLY A O 1
ATOM 727 N N . PRO A 1 95 ? -6.977 -17.422 -14.078 1 97.88 95 PRO A N 1
ATOM 728 C CA . PRO A 1 95 ? -8.406 -17.484 -13.781 1 97.88 95 PRO A CA 1
ATOM 729 C C . PRO A 1 95 ? -8.789 -16.641 -12.562 1 97.88 95 PRO A C 1
ATOM 731 O O . PRO A 1 95 ? -9.977 -16.391 -12.32 1 97.88 95 PRO A O 1
ATOM 734 N N . CYS A 1 96 ? -7.805 -16.266 -11.727 1 98.31 96 CYS A N 1
ATOM 735 C CA . CYS A 1 96 ? -8.102 -15.547 -10.492 1 98.31 96 CYS A CA 1
ATOM 736 C C . CYS A 1 96 ? -8.211 -14.047 -10.75 1 98.31 96 CYS A C 1
ATOM 738 O O . CYS A 1 96 ? -8.625 -13.289 -9.875 1 98.31 96 CYS A O 1
ATOM 740 N N . VAL A 1 97 ? -7.844 -13.586 -11.922 1 97.88 97 VAL A N 1
ATOM 741 C CA . VAL A 1 97 ? -7.703 -12.148 -12.133 1 97.88 97 VAL A CA 1
ATOM 742 C C . VAL A 1 97 ? -8.844 -11.641 -13.008 1 97.88 97 VAL A C 1
ATOM 744 O O . VAL A 1 97 ? -9.25 -12.312 -13.961 1 97.88 97 VAL A O 1
ATOM 747 N N . ALA A 1 98 ? -9.367 -10.484 -12.68 1 98 98 ALA A N 1
ATOM 748 C CA . ALA A 1 98 ? -10.461 -9.859 -13.43 1 98 98 ALA A CA 1
ATOM 749 C C . ALA A 1 98 ? -9.922 -8.828 -14.422 1 98 98 ALA A C 1
ATOM 751 O O . ALA A 1 98 ? -10.68 -8.242 -15.188 1 98 98 ALA A O 1
ATOM 752 N N . GLY A 1 99 ? -8.672 -8.5 -14.477 1 95.75 99 GLY A N 1
ATOM 753 C CA . GLY A 1 99 ? -7.992 -7.539 -15.32 1 95.75 99 GL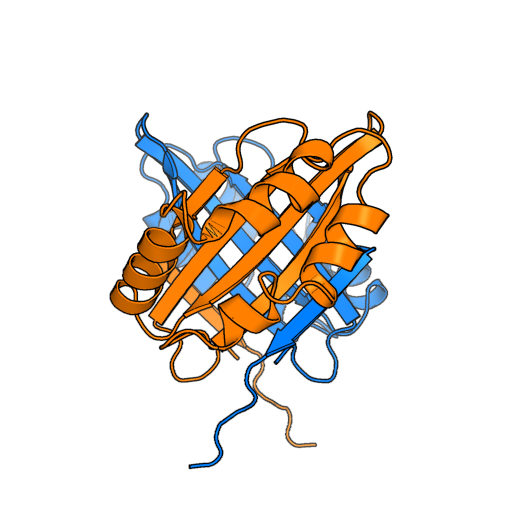Y A CA 1
ATOM 754 C C . GLY A 1 99 ? -6.496 -7.473 -15.062 1 95.75 99 GLY A C 1
ATOM 755 O O . GLY A 1 99 ? -5.996 -8.109 -14.133 1 95.75 99 GLY A O 1
ATOM 756 N N . PRO A 1 100 ? -5.781 -6.719 -15.906 1 93.62 100 PRO A N 1
ATOM 757 C CA . PRO A 1 100 ? -4.328 -6.66 -15.727 1 93.62 100 PRO A CA 1
ATOM 758 C C . PRO A 1 100 ? -3.922 -6.023 -14.398 1 93.62 100 PRO A C 1
ATOM 760 O O . PRO A 1 100 ? -4.57 -5.078 -13.945 1 93.62 100 PRO A O 1
ATOM 763 N N . PRO A 1 101 ? -2.881 -6.598 -13.797 1 94 101 PRO A N 1
ATOM 764 C CA . PRO A 1 101 ? -2.332 -5.906 -12.633 1 94 101 PRO A CA 1
ATOM 765 C C . PRO A 1 101 ? -1.782 -4.523 -12.961 1 94 101 PRO A C 1
ATOM 767 O O . PRO A 1 101 ? -1.39 -4.27 -14.102 1 94 101 PRO A O 1
ATOM 770 N N . THR A 1 102 ? -1.851 -3.67 -12.008 1 93.69 102 THR A N 1
ATOM 771 C CA . THR A 1 102 ? -1.193 -2.369 -12.078 1 93.69 102 THR A CA 1
ATOM 772 C C . THR A 1 102 ? -0.037 -2.293 -11.086 1 93.69 102 THR A C 1
ATOM 774 O O . THR A 1 102 ? -0.152 -2.762 -9.953 1 93.69 102 THR A O 1
ATOM 777 N N . ILE A 1 103 ? 1.064 -1.72 -11.539 1 93.38 103 ILE A N 1
ATOM 778 C CA . ILE A 1 103 ? 2.227 -1.539 -10.672 1 93.38 103 ILE A CA 1
ATOM 779 C C . ILE A 1 103 ? 2.484 -0.049 -10.461 1 93.38 103 ILE A C 1
ATOM 781 O O . ILE A 1 103 ? 2.545 0.72 -11.422 1 93.38 103 ILE A O 1
ATOM 785 N N . LYS A 1 104 ? 2.555 0.296 -9.273 1 92.12 104 LYS A N 1
ATOM 786 C CA . LYS A 1 104 ? 2.961 1.647 -8.891 1 92.12 104 LYS A CA 1
ATOM 787 C C . LYS A 1 104 ? 4.355 1.65 -8.273 1 92.12 104 LYS A C 1
ATOM 789 O O . LYS A 1 104 ? 4.617 0.917 -7.316 1 92.12 104 LYS A O 1
ATOM 794 N N . TRP A 1 105 ? 5.152 2.451 -8.844 1 89.12 105 TRP A N 1
ATOM 795 C CA . TRP A 1 105 ? 6.488 2.697 -8.312 1 89.12 105 TRP A CA 1
ATOM 796 C C . TRP A 1 105 ? 6.539 4.027 -7.562 1 89.12 105 TRP A C 1
ATOM 798 O O . TRP A 1 105 ? 5.914 5.004 -7.98 1 89.12 105 TRP A O 1
ATOM 808 N N . PHE A 1 106 ? 7.449 4.039 -6.504 1 91.56 106 PHE A N 1
ATOM 809 C CA . PHE A 1 106 ? 7.492 5.23 -5.664 1 91.56 106 PHE A CA 1
ATOM 810 C C . PHE A 1 106 ? 8.898 5.812 -5.613 1 91.56 106 PHE A C 1
ATOM 812 O O . PHE A 1 106 ? 9.633 5.602 -4.645 1 91.56 106 PHE A O 1
ATOM 819 N N . PRO A 1 107 ? 9.219 6.586 -6.633 1 87.06 107 PRO A N 1
ATOM 820 C CA . PRO A 1 107 ? 10.539 7.219 -6.598 1 87.06 107 PRO A CA 1
ATOM 821 C C . PRO A 1 107 ? 10.68 8.227 -5.461 1 87.06 107 PRO A C 1
ATOM 823 O O . PRO A 1 107 ? 11.797 8.516 -5.023 1 87.06 107 PRO A O 1
ATOM 826 N N . ARG A 1 108 ? 9.625 8.852 -5.102 1 86.44 108 ARG A N 1
ATOM 827 C CA . ARG A 1 108 ? 9.578 9.703 -3.914 1 86.44 108 ARG A CA 1
ATOM 828 C C . ARG A 1 108 ? 8.898 8.984 -2.752 1 86.44 108 ARG A C 1
ATOM 830 O O . ARG A 1 108 ? 7.688 8.773 -2.768 1 86.44 108 ARG A O 1
ATOM 837 N N . LYS A 1 109 ? 9.758 8.641 -1.789 1 89.56 109 LYS A N 1
ATOM 838 C CA . LYS A 1 109 ? 9.242 7.84 -0.68 1 89.56 109 LYS A CA 1
ATOM 839 C C . LYS A 1 109 ? 10.055 8.078 0.591 1 89.56 109 LYS A C 1
ATOM 841 O O . LYS A 1 109 ? 11.203 8.516 0.526 1 89.56 109 LYS A O 1
ATOM 846 N N . PHE A 1 110 ? 9.383 7.84 1.651 1 87.25 110 PHE A N 1
ATOM 847 C CA . PHE A 1 110 ? 10.055 7.801 2.947 1 87.25 110 PHE A CA 1
ATOM 848 C C . PHE A 1 110 ? 9.266 6.949 3.936 1 87.25 110 PHE A C 1
ATOM 850 O O . PHE A 1 110 ? 8.102 6.625 3.693 1 87.25 110 PHE A O 1
ATOM 857 N N . SER A 1 111 ? 9.977 6.504 4.922 1 88.31 111 SER A N 1
ATOM 858 C CA . SER A 1 111 ? 9.375 5.68 5.965 1 88.31 111 SER A CA 1
ATOM 859 C C . SER A 1 111 ? 9.609 6.277 7.348 1 88.31 111 SER A C 1
ATOM 861 O O . SER A 1 111 ? 10.633 6.918 7.586 1 88.31 111 SER A O 1
ATOM 863 N N . VAL A 1 112 ? 8.641 6.074 8.164 1 85.19 112 VAL A N 1
ATOM 864 C CA . VAL A 1 112 ? 8.797 6.453 9.562 1 85.19 112 VAL A CA 1
ATOM 865 C C . VAL A 1 112 ? 8.383 5.285 10.461 1 85.19 112 VAL A C 1
ATOM 867 O O . VAL A 1 112 ? 7.527 4.484 10.094 1 85.19 112 VAL A O 1
ATOM 870 N N . SER A 1 113 ? 9.07 5.164 11.594 1 84.88 113 SER A N 1
ATOM 871 C CA . SER A 1 113 ? 8.742 4.074 12.508 1 84.88 113 SER A CA 1
ATOM 872 C C . SER A 1 113 ? 8.938 4.496 13.961 1 84.88 113 SER A C 1
ATOM 874 O O . SER A 1 113 ? 9.703 5.414 14.25 1 84.88 113 SER A O 1
ATOM 876 N N . ASN A 1 114 ? 8.047 4.16 14.836 1 75.06 114 ASN A N 1
ATOM 877 C CA . ASN A 1 114 ? 8.234 4.363 16.266 1 75.06 114 ASN A CA 1
ATOM 878 C C . ASN A 1 114 ? 9.297 3.424 16.844 1 75.06 114 ASN A C 1
ATOM 880 O O . ASN A 1 114 ? 9.672 3.535 18 1 75.06 114 ASN A O 1
ATOM 884 N N . GLY A 1 115 ? 10.32 3.148 16.297 1 56.84 115 GLY A N 1
ATOM 885 C CA . GLY A 1 115 ? 11.367 2.271 16.797 1 56.84 115 GLY A CA 1
ATOM 886 C C . GLY A 1 115 ? 10.836 1.026 17.484 1 56.84 115 GLY A C 1
ATOM 887 O O . GLY A 1 115 ? 9.648 0.948 17.797 1 56.84 115 GLY A O 1
ATOM 888 N N . ALA A 1 116 ? 11.352 -0.272 17.438 1 42.78 116 ALA A N 1
ATOM 889 C CA . ALA A 1 116 ? 11.172 -1.257 18.5 1 42.78 116 ALA A CA 1
ATOM 890 C C . ALA A 1 116 ? 11.242 -0.599 19.875 1 42.78 116 ALA A C 1
ATOM 892 O O . ALA A 1 116 ? 12.242 0.048 20.203 1 42.78 116 ALA A O 1
ATOM 893 N N . ALA A 1 117 ? 10.375 -0.155 20.625 1 30.67 117 ALA A N 1
ATOM 894 C CA . ALA A 1 117 ? 10.586 -0.12 22.062 1 30.67 117 ALA A CA 1
ATOM 895 C C . ALA A 1 117 ? 11.336 -1.363 22.547 1 30.67 117 ALA A C 1
ATOM 897 O O . ALA A 1 117 ? 10.938 -2.49 22.234 1 30.67 117 ALA A O 1
ATOM 898 N N . THR A 1 118 ? 12.602 -1.489 22.344 1 25.81 118 THR A N 1
ATOM 899 C CA . THR A 1 118 ? 13.258 -2.414 23.266 1 25.81 118 THR A CA 1
ATOM 900 C C . THR A 1 118 ? 12.578 -2.396 24.625 1 25.81 118 THR A C 1
ATOM 902 O O . THR A 1 118 ? 12.562 -1.363 25.297 1 25.81 118 THR A O 1
ATOM 905 N N . TRP A 1 119 ? 11.422 -2.844 24.812 1 19.86 119 TRP A N 1
ATOM 906 C CA . TRP A 1 119 ? 11.219 -3.203 26.203 1 19.86 119 TRP A CA 1
ATOM 907 C C . TRP A 1 119 ? 12.266 -4.211 26.672 1 19.86 119 TRP A C 1
ATOM 909 O O . TRP A 1 119 ? 12.789 -4.988 25.875 1 19.86 119 TRP A O 1
ATOM 919 N N . MET B 1 1 ? 10.328 -7.781 7.91 1 38.44 1 MET B N 1
ATOM 920 C CA . MET B 1 1 ? 9.258 -8.508 8.578 1 38.44 1 MET B CA 1
ATOM 921 C C . MET B 1 1 ? 8.211 -7.539 9.141 1 38.44 1 MET B C 1
ATOM 923 O O . MET B 1 1 ? 8.531 -6.387 9.438 1 38.44 1 MET B O 1
ATOM 927 N N . ALA B 1 2 ? 6.809 -7.953 8.836 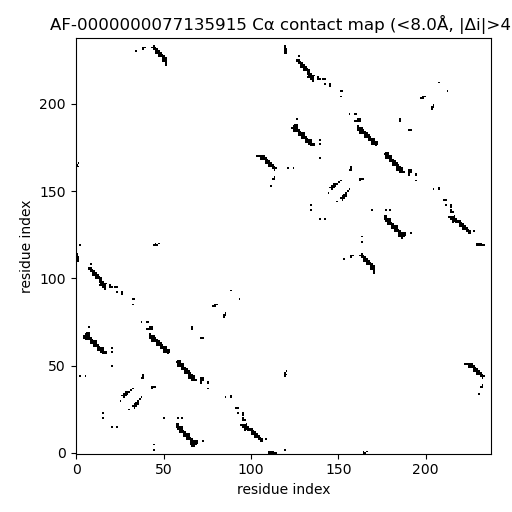1 50.62 2 ALA B N 1
ATOM 928 C CA . ALA B 1 2 ? 5.914 -7.098 9.617 1 50.62 2 ALA B CA 1
ATOM 929 C C . ALA B 1 2 ? 6.445 -6.898 11.031 1 50.62 2 ALA B C 1
ATOM 931 O O . ALA B 1 2 ? 7.016 -7.82 11.625 1 50.62 2 ALA B O 1
ATOM 932 N N . PRO B 1 3 ? 6.438 -5.758 11.406 1 54.12 3 PRO B N 1
ATOM 933 C CA . PRO B 1 3 ? 6.801 -5.664 12.828 1 54.12 3 PRO B CA 1
ATOM 934 C C . PRO B 1 3 ? 6.031 -6.656 13.695 1 54.12 3 PRO B C 1
ATOM 936 O O . PRO B 1 3 ? 4.891 -7 13.383 1 54.12 3 PRO B O 1
ATOM 939 N N . PRO B 1 4 ? 6.68 -7.551 14.453 1 55.12 4 PRO B N 1
ATOM 940 C CA . PRO B 1 4 ? 6.125 -8.688 15.195 1 55.12 4 PRO B CA 1
ATOM 941 C C . PRO B 1 4 ? 4.699 -8.43 15.688 1 55.12 4 PRO B C 1
ATOM 943 O O . PRO B 1 4 ? 3.895 -9.359 15.766 1 55.12 4 PRO B O 1
ATOM 946 N N . ASN B 1 5 ? 4.422 -7.23 15.992 1 64.88 5 ASN B N 1
ATOM 947 C CA . ASN B 1 5 ? 3.115 -7.066 16.609 1 64.88 5 ASN B CA 1
ATOM 948 C C . ASN B 1 5 ? 2.215 -6.145 15.797 1 64.88 5 ASN B C 1
ATOM 950 O O . ASN B 1 5 ? 1.607 -5.219 16.344 1 64.88 5 ASN B O 1
ATOM 954 N N . CYS B 1 6 ? 2.16 -6.383 14.5 1 79.12 6 CYS B N 1
ATOM 955 C CA . CYS B 1 6 ? 1.277 -5.578 13.664 1 79.12 6 CYS B CA 1
ATOM 956 C C . CYS B 1 6 ? 0.092 -6.398 13.172 1 79.12 6 CYS B C 1
ATOM 958 O O . CYS B 1 6 ? 0.232 -7.215 12.258 1 79.12 6 CYS B O 1
ATOM 960 N N . ASN B 1 7 ? -1.062 -6.164 13.742 1 87.56 7 ASN B N 1
ATOM 961 C CA . ASN B 1 7 ? -2.238 -6.969 13.422 1 87.56 7 ASN B CA 1
ATOM 962 C C . ASN B 1 7 ? -3.248 -6.176 12.594 1 87.56 7 ASN B C 1
ATOM 964 O O . ASN B 1 7 ? -4.363 -6.641 12.359 1 87.56 7 ASN B O 1
ATOM 968 N N . ALA B 1 8 ? -2.895 -4.941 12.227 1 93.25 8 ALA B N 1
ATOM 969 C CA . ALA B 1 8 ? -3.773 -4.121 11.398 1 93.25 8 ALA B CA 1
ATOM 970 C C . ALA B 1 8 ? -2.975 -3.35 10.352 1 93.25 8 ALA B C 1
ATOM 972 O O . ALA B 1 8 ? -1.885 -2.85 10.641 1 93.25 8 ALA B O 1
ATOM 973 N N . MET B 1 9 ? -3.592 -3.312 9.156 1 94.56 9 MET B N 1
ATOM 974 C CA . MET B 1 9 ? -2.971 -2.594 8.047 1 94.56 9 MET B CA 1
ATOM 975 C C . MET B 1 9 ? -3.994 -1.729 7.316 1 94.56 9 MET B C 1
ATOM 977 O O . MET B 1 9 ? -5.125 -2.156 7.09 1 94.56 9 MET B O 1
ATOM 981 N N . ALA B 1 10 ? -3.566 -0.562 7.023 1 95.12 10 ALA B N 1
ATOM 982 C CA . ALA B 1 10 ? -4.414 0.356 6.27 1 95.12 10 ALA B CA 1
ATOM 983 C C . ALA B 1 10 ? -3.627 1.044 5.156 1 95.12 10 ALA B C 1
ATOM 985 O O . ALA B 1 10 ? -2.416 1.243 5.277 1 95.12 10 ALA B O 1
ATOM 986 N N . LEU B 1 11 ? -4.309 1.323 4.109 1 96.69 11 LEU B N 1
ATOM 987 C CA . LEU B 1 11 ? -3.785 2.133 3.014 1 96.69 11 LEU B CA 1
ATOM 988 C C . LEU B 1 11 ? -4.617 3.395 2.824 1 96.69 11 LEU B C 1
ATOM 990 O O . LEU B 1 11 ? -5.832 3.318 2.619 1 96.69 11 LEU B O 1
ATOM 994 N N . VAL B 1 12 ? -3.951 4.523 2.992 1 96.56 12 VAL B N 1
ATOM 995 C CA . VAL B 1 12 ? -4.605 5.805 2.736 1 96.56 12 VAL B CA 1
ATOM 996 C C . VAL B 1 12 ? -4.145 6.363 1.393 1 96.56 12 VAL B C 1
ATOM 998 O O . VAL B 1 12 ? -2.943 6.402 1.111 1 96.56 12 VAL B O 1
ATOM 1001 N N . ILE B 1 13 ? -5.086 6.719 0.588 1 97.19 13 ILE B N 1
ATOM 1002 C CA . ILE B 1 13 ? -4.82 7.246 -0.746 1 97.19 13 ILE B CA 1
ATOM 1003 C C . ILE B 1 13 ? -5.344 8.68 -0.847 1 97.19 13 ILE B C 1
ATOM 1005 O O . ILE B 1 13 ? -6.535 8.922 -0.662 1 97.19 13 ILE B O 1
ATOM 1009 N N . ILE B 1 14 ? -4.457 9.609 -1.18 1 97.88 14 ILE B N 1
ATOM 1010 C CA . ILE B 1 14 ? -4.805 11.031 -1.169 1 97.88 14 ILE B CA 1
ATOM 1011 C C . ILE B 1 14 ? -4.465 11.656 -2.52 1 97.88 14 ILE B C 1
ATOM 1013 O O . ILE B 1 14 ? -3.291 11.867 -2.834 1 97.88 14 ILE B O 1
ATOM 1017 N N . PRO B 1 15 ? -5.492 11.984 -3.297 1 98.5 15 PRO B N 1
ATOM 1018 C CA . PRO B 1 15 ? -5.184 12.758 -4.508 1 98.5 15 PRO B CA 1
ATOM 1019 C C . PRO B 1 15 ? -4.672 14.164 -4.195 1 98.5 15 PRO B C 1
ATOM 1021 O O . PRO B 1 15 ? -5.258 14.867 -3.369 1 98.5 15 PRO B O 1
ATOM 1024 N N . LEU B 1 16 ? -3.613 14.508 -4.875 1 98.5 16 LEU B N 1
ATOM 1025 C CA . LEU B 1 16 ? -2.984 15.789 -4.57 1 98.5 16 LEU B CA 1
ATOM 1026 C C . LEU B 1 16 ? -3.324 16.828 -5.633 1 98.5 16 LEU B C 1
ATOM 1028 O O . LEU B 1 16 ? -3.451 16.5 -6.812 1 98.5 16 LEU B O 1
ATOM 1032 N N . ALA B 1 17 ? -3.449 18.078 -5.184 1 98.5 17 ALA B N 1
ATOM 1033 C CA . ALA B 1 17 ? -3.598 19.203 -6.117 1 98.5 17 ALA B CA 1
ATOM 1034 C C . ALA B 1 17 ? -2.34 19.375 -6.965 1 98.5 17 ALA B C 1
ATOM 1036 O O . ALA B 1 17 ? -1.237 19.031 -6.531 1 98.5 17 ALA B O 1
ATOM 1037 N N . PRO B 1 18 ? -2.598 19.875 -8.219 1 97.81 18 PRO B N 1
ATOM 1038 C CA . PRO B 1 18 ? -1.432 20.062 -9.078 1 97.81 18 PRO B CA 1
ATOM 1039 C C . PRO B 1 18 ? -0.34 20.906 -8.414 1 97.81 18 PRO B C 1
ATOM 1041 O O . PRO B 1 18 ? -0.623 21.969 -7.875 1 97.81 18 PRO B O 1
ATOM 1044 N N . GLY B 1 19 ? 0.922 20.344 -8.375 1 96.75 19 GLY B N 1
ATOM 1045 C CA . GLY B 1 19 ? 2.092 21.062 -7.898 1 96.75 19 GLY B CA 1
ATOM 1046 C C . GLY B 1 19 ? 2.219 21.062 -6.387 1 96.75 19 GLY B C 1
ATOM 1047 O O . GLY B 1 19 ? 3.059 21.781 -5.828 1 96.75 19 GLY B O 1
ATOM 1048 N N . LYS B 1 20 ? 1.452 20.234 -5.691 1 97.94 20 LYS B N 1
ATOM 1049 C CA . LYS B 1 20 ? 1.392 20.375 -4.238 1 97.94 20 LYS B CA 1
ATOM 1050 C C . LYS B 1 20 ? 2.049 19.172 -3.549 1 97.94 20 LYS B C 1
ATOM 1052 O O . LYS B 1 20 ? 2 19.062 -2.322 1 97.94 20 LYS B O 1
ATOM 1057 N N . ALA B 1 21 ? 2.703 18.375 -4.254 1 96.56 21 ALA B N 1
ATOM 1058 C CA . ALA B 1 21 ? 3.303 17.188 -3.666 1 96.56 21 ALA B CA 1
ATOM 1059 C C . ALA B 1 21 ? 4.367 17.547 -2.639 1 96.56 21 ALA B C 1
ATOM 1061 O O . ALA B 1 21 ? 4.398 17 -1.537 1 96.56 21 ALA B O 1
ATOM 1062 N N . ASP B 1 22 ? 5.246 18.484 -2.971 1 96.5 22 ASP B N 1
ATOM 1063 C CA . ASP B 1 22 ? 6.297 18.891 -2.047 1 96.5 22 ASP B CA 1
ATOM 1064 C C . ASP B 1 22 ? 5.707 19.5 -0.774 1 96.5 22 ASP B C 1
ATOM 1066 O O . ASP B 1 22 ? 6.176 19.203 0.33 1 96.5 22 ASP B O 1
ATOM 1070 N N . ASP B 1 23 ? 4.746 20.266 -0.966 1 97.56 23 ASP B N 1
ATOM 1071 C CA . ASP B 1 23 ? 4.082 20.859 0.19 1 97.56 23 ASP B CA 1
ATOM 1072 C C . ASP B 1 23 ? 3.449 19.797 1.074 1 97.56 23 ASP B C 1
ATOM 1074 O O . ASP B 1 23 ? 3.566 19.844 2.301 1 97.56 23 ASP B O 1
ATOM 1078 N N . ALA B 1 24 ? 2.734 18.875 0.46 1 97.44 24 ALA B N 1
ATOM 1079 C CA . ALA B 1 24 ? 2.094 17.781 1.2 1 97.44 24 ALA B CA 1
ATOM 1080 C C . ALA B 1 24 ? 3.117 16.984 2 1 97.44 24 ALA B C 1
ATOM 1082 O O . ALA B 1 24 ? 2.924 16.734 3.191 1 97.44 24 ALA B O 1
ATOM 1083 N N . ILE B 1 25 ? 4.199 16.656 1.339 1 95.62 25 ILE B N 1
ATOM 1084 C CA . ILE B 1 25 ? 5.258 15.875 1.973 1 95.62 25 ILE B CA 1
ATOM 1085 C C . ILE B 1 25 ? 5.836 16.656 3.15 1 95.62 25 ILE B C 1
ATOM 1087 O O . ILE B 1 25 ? 6.02 16.109 4.238 1 95.62 25 ILE B O 1
ATOM 1091 N N . ALA B 1 26 ? 6.102 17.906 2.92 1 96.12 26 ALA B N 1
ATOM 1092 C CA . ALA B 1 26 ? 6.664 18.75 3.977 1 96.12 26 ALA B CA 1
ATOM 1093 C C . ALA B 1 26 ? 5.73 18.812 5.184 1 96.12 26 ALA B C 1
ATOM 1095 O O . ALA B 1 26 ? 6.18 18.734 6.328 1 96.12 26 ALA B O 1
ATOM 1096 N N . LEU B 1 27 ? 4.477 18.922 4.934 1 96.5 27 LEU B N 1
ATOM 1097 C CA . LEU B 1 27 ? 3.506 18.984 6.016 1 96.5 27 LEU B CA 1
ATOM 1098 C C . LEU B 1 27 ? 3.471 17.672 6.789 1 96.5 27 LEU B C 1
ATOM 1100 O O . LEU B 1 27 ? 3.469 17.672 8.023 1 96.5 27 LEU B O 1
ATOM 1104 N N . PHE B 1 28 ? 3.463 16.594 6.109 1 95.44 28 PHE B N 1
ATOM 1105 C CA . PHE B 1 28 ? 3.441 15.297 6.781 1 95.44 28 PHE B CA 1
ATOM 1106 C C . PHE B 1 28 ? 4.711 15.094 7.598 1 95.44 28 PHE B C 1
ATOM 1108 O O . PHE B 1 28 ? 4.668 14.508 8.688 1 95.44 28 PHE B O 1
ATOM 1115 N N . LYS B 1 29 ? 5.777 15.57 7.188 1 93.12 29 LYS B N 1
ATOM 1116 C CA . LYS B 1 29 ? 7.062 15.391 7.863 1 93.12 29 LYS B CA 1
ATOM 1117 C C . LYS B 1 29 ? 7.203 16.344 9.039 1 93.12 29 LYS B C 1
ATOM 1119 O O . LYS B 1 29 ? 7.68 15.953 10.109 1 93.12 29 LYS B O 1
ATOM 1124 N N . ASP B 1 30 ? 6.719 17.578 8.844 1 93.5 30 ASP B N 1
ATOM 1125 C CA . ASP B 1 30 ? 7.191 18.625 9.742 1 93.5 30 ASP B CA 1
ATOM 1126 C C . ASP B 1 30 ? 6.059 19.141 10.625 1 93.5 30 ASP B C 1
ATOM 1128 O O . ASP B 1 30 ? 6.305 19.719 11.68 1 93.5 30 ASP B O 1
ATOM 1132 N N . HIS B 1 31 ? 4.828 19.078 10.117 1 94.69 31 HIS B N 1
ATOM 1133 C CA . HIS B 1 31 ? 3.707 19.609 10.883 1 94.69 31 HIS B CA 1
ATOM 1134 C C . HIS B 1 31 ? 3.439 18.781 12.125 1 94.69 31 HIS B C 1
ATOM 1136 O O . HIS B 1 31 ? 3.51 17.547 12.086 1 94.69 31 HIS B O 1
ATOM 1142 N N . GLU B 1 32 ? 3.066 19.422 13.242 1 93.62 32 GLU B N 1
ATOM 1143 C CA . GLU B 1 32 ? 2.848 18.766 14.523 1 93.62 32 GLU B CA 1
ATOM 1144 C C . GLU B 1 32 ? 1.732 17.734 14.43 1 93.62 32 GLU B C 1
ATOM 1146 O O . GLU B 1 32 ? 1.765 16.719 15.117 1 93.62 32 GLU B O 1
ATOM 1151 N N . MET B 1 33 ? 0.798 18 13.5 1 93.88 33 MET B N 1
ATOM 1152 C CA . MET B 1 33 ? -0.343 17.094 13.359 1 93.88 33 MET B CA 1
ATOM 1153 C C . MET B 1 33 ? -0.135 16.125 12.203 1 93.88 33 MET B C 1
ATOM 1155 O O . MET B 1 33 ? -1.05 15.391 11.836 1 93.88 33 MET B O 1
ATOM 1159 N N . GLY B 1 34 ? 1.018 16.125 11.625 1 93.69 34 GLY B N 1
ATOM 1160 C CA . GLY B 1 34 ? 1.363 15.164 10.578 1 93.69 34 GLY B CA 1
ATOM 1161 C C . GLY B 1 34 ? 1.748 13.805 11.125 1 93.69 34 GLY B C 1
ATOM 1162 O O . GLY B 1 34 ? 1.059 13.25 11.984 1 93.69 34 GLY B O 1
ATOM 1163 N N . LEU B 1 35 ? 2.846 13.227 10.664 1 92.38 35 LEU B N 1
ATOM 1164 C CA . LEU B 1 35 ? 3.238 11.867 11.008 1 92.38 35 LEU B CA 1
ATOM 1165 C C . LEU B 1 35 ? 3.699 11.789 12.461 1 92.38 35 LEU B C 1
ATOM 1167 O O . LEU B 1 35 ? 3.555 10.75 13.109 1 92.38 35 LEU B O 1
ATOM 1171 N N . LYS B 1 36 ? 4.258 12.906 12.953 1 91 36 LYS B N 1
ATOM 1172 C CA . LYS B 1 36 ? 4.625 12.93 14.367 1 91 36 LYS B CA 1
ATOM 1173 C C . LYS B 1 36 ? 3.416 12.641 15.258 1 91 36 LYS B C 1
ATOM 1175 O O . LYS B 1 36 ? 3.512 11.859 16.203 1 91 36 LYS B O 1
ATOM 1180 N N . TYR B 1 37 ? 2.373 13.242 14.969 1 93.44 37 TYR B N 1
ATOM 1181 C CA . TYR B 1 37 ? 1.145 12.992 15.719 1 93.44 37 TYR B CA 1
ATOM 1182 C C . TYR B 1 37 ? 0.679 11.555 15.539 1 93.44 37 TYR B C 1
ATOM 1184 O O . TYR B 1 37 ? 0.353 10.867 16.516 1 93.44 37 TYR B O 1
ATOM 1192 N N . THR B 1 38 ? 0.581 11.086 14.305 1 93.38 38 THR B N 1
ATOM 1193 C CA . THR B 1 38 ? 0.123 9.734 14 1 93.38 38 THR B CA 1
ATOM 1194 C C . THR B 1 38 ? 0.96 8.703 14.742 1 93.38 38 THR B C 1
ATOM 1196 O O . THR B 1 38 ? 0.416 7.789 15.367 1 93.38 38 THR B O 1
ATOM 1199 N N . LEU B 1 39 ? 2.256 8.852 14.742 1 92.19 39 LEU B N 1
ATOM 1200 C CA . LEU B 1 39 ? 3.16 7.895 15.359 1 92.19 39 LEU B CA 1
ATOM 1201 C C . LEU B 1 39 ? 3.029 7.93 16.875 1 92.19 39 LEU B C 1
ATOM 1203 O O . LEU B 1 39 ? 3.414 6.977 17.562 1 92.19 39 LEU B O 1
ATOM 1207 N N . SER B 1 40 ? 2.576 9.016 17.391 1 93.62 40 SER B N 1
ATOM 1208 C CA . SER B 1 40 ? 2.434 9.141 18.828 1 93.62 40 SER B CA 1
ATOM 1209 C C . SER B 1 40 ? 1.188 8.422 19.328 1 93.62 40 SER B C 1
ATOM 1211 O O . SER B 1 40 ? 1.015 8.234 20.547 1 93.62 40 SER B O 1
ATOM 1213 N N . GLN B 1 41 ? 0.336 7.984 18.438 1 95 41 GLN B N 1
ATOM 1214 C CA . GLN B 1 41 ? -0.92 7.34 18.797 1 95 41 GLN B CA 1
ATOM 1215 C C . GLN B 1 41 ? -0.689 5.898 19.25 1 95 41 GLN B C 1
ATOM 1217 O O . GLN B 1 41 ? 0.188 5.211 18.719 1 95 41 GLN B O 1
ATOM 1222 N N . LYS B 1 42 ? -1.534 5.52 20.172 1 94.75 42 LYS B N 1
ATOM 1223 C CA . LYS B 1 42 ? -1.463 4.141 20.656 1 94.75 42 LYS B CA 1
ATOM 1224 C C . LYS B 1 42 ? -1.554 3.154 19.484 1 94.75 42 LYS B C 1
ATOM 1226 O O . LYS B 1 42 ? -2.438 3.271 18.641 1 94.75 42 LYS B O 1
ATOM 1231 N N . GLY B 1 43 ? -0.543 2.215 19.406 1 94.38 43 GLY B N 1
ATOM 1232 C CA . GLY B 1 43 ? -0.59 1.105 18.469 1 94.38 43 GLY B CA 1
ATOM 1233 C C . GLY B 1 43 ? 0.018 1.439 17.125 1 94.38 43 GLY B C 1
ATOM 1234 O O . GLY B 1 43 ? 0.143 0.567 16.25 1 94.38 43 GLY B O 1
ATOM 1235 N N . ALA B 1 44 ? 0.326 2.701 16.844 1 93.06 44 ALA B N 1
ATOM 1236 C CA . ALA B 1 44 ? 1.012 3.031 15.602 1 93.06 44 ALA B CA 1
ATOM 1237 C C . ALA B 1 44 ? 2.391 2.381 15.547 1 93.06 44 ALA B C 1
ATOM 1239 O O . ALA B 1 44 ? 3.18 2.498 16.484 1 93.06 44 ALA B O 1
ATOM 1240 N N . VAL B 1 45 ? 2.701 1.716 14.5 1 91 45 VAL B N 1
ATOM 1241 C CA . VAL B 1 45 ? 3.959 0.984 14.406 1 91 45 VAL B CA 1
ATOM 1242 C C . VAL B 1 45 ? 4.879 1.666 13.391 1 91 45 VAL B C 1
ATOM 1244 O O . VAL B 1 45 ? 5.867 2.297 13.773 1 91 45 VAL B O 1
ATOM 1247 N N . ASP B 1 46 ? 4.539 1.582 12.141 1 90.56 46 ASP B N 1
ATOM 1248 C CA . ASP B 1 46 ? 5.336 2.223 11.102 1 90.56 46 ASP B CA 1
ATOM 1249 C C . ASP B 1 46 ? 4.477 2.557 9.875 1 90.56 46 ASP B C 1
ATOM 1251 O O . ASP B 1 46 ? 3.371 2.035 9.727 1 90.56 46 ASP B O 1
ATOM 1255 N N . PHE B 1 47 ? 5.031 3.469 9.094 1 92.56 47 PHE B N 1
ATOM 1256 C CA . PHE B 1 47 ? 4.316 3.963 7.922 1 92.56 47 PHE B CA 1
ATOM 1257 C C . PHE B 1 47 ? 5.27 4.16 6.75 1 92.56 47 PHE B C 1
ATOM 1259 O O . PHE B 1 47 ? 6.395 4.641 6.93 1 92.56 47 PHE B O 1
ATOM 1266 N N . ASP B 1 48 ? 4.82 3.705 5.645 1 92.75 48 ASP B N 1
ATOM 1267 C CA . ASP B 1 48 ? 5.48 4.016 4.379 1 92.75 48 ASP B CA 1
ATOM 1268 C C . ASP B 1 48 ? 4.66 5.008 3.561 1 92.75 48 ASP B C 1
ATOM 1270 O O . ASP B 1 48 ? 3.459 4.82 3.371 1 92.75 48 ASP B O 1
ATOM 1274 N N . ILE B 1 49 ? 5.363 6.047 3.111 1 94.56 49 ILE B N 1
ATOM 1275 C CA . ILE B 1 49 ? 4.715 7.078 2.309 1 94.56 49 ILE B CA 1
ATOM 1276 C C . ILE B 1 49 ? 5.371 7.148 0.932 1 94.56 49 ILE B C 1
ATOM 1278 O O . ILE B 1 49 ? 6.598 7.094 0.819 1 94.56 49 ILE B O 1
ATOM 1282 N N . GLY B 1 50 ? 4.551 7.219 -0.051 1 94.12 50 GLY B N 1
ATOM 1283 C CA . GLY B 1 50 ? 5.031 7.406 -1.409 1 94.12 50 GLY B CA 1
ATOM 1284 C C . GLY B 1 50 ? 4.129 8.289 -2.246 1 94.12 50 GLY B C 1
ATOM 1285 O O . GLY B 1 50 ? 2.928 8.383 -1.989 1 94.12 50 GLY B O 1
ATOM 1286 N N . VAL B 1 51 ? 4.75 8.906 -3.182 1 96 51 VAL B N 1
ATOM 1287 C CA . VAL B 1 51 ? 3.984 9.703 -4.137 1 96 51 VAL B CA 1
ATOM 1288 C C . VAL B 1 51 ? 4.117 9.102 -5.535 1 96 51 VAL B C 1
ATOM 1290 O O . VAL B 1 51 ? 5.227 8.812 -5.988 1 96 51 VAL B O 1
ATOM 1293 N N . GLN B 1 52 ? 2.982 8.922 -6.109 1 95.81 52 GLN B N 1
ATOM 1294 C CA . GLN B 1 52 ? 2.92 8.414 -7.477 1 95.81 52 GLN B CA 1
ATOM 1295 C C . GLN B 1 52 ? 2.508 9.516 -8.445 1 95.81 52 GLN B C 1
ATOM 1297 O O . GLN B 1 52 ? 1.611 10.312 -8.148 1 95.81 52 GLN B O 1
ATOM 1302 N N . THR B 1 53 ? 3.168 9.5 -9.586 1 94.88 53 THR B N 1
ATOM 1303 C CA . THR B 1 53 ? 2.775 10.383 -10.68 1 94.88 53 THR B CA 1
ATOM 1304 C C . THR B 1 53 ? 2.178 9.594 -11.836 1 94.88 53 THR B C 1
ATOM 1306 O O . THR B 1 53 ? 2.826 8.695 -12.383 1 94.88 53 THR B O 1
ATOM 1309 N N . ALA B 1 54 ? 0.939 9.93 -12.172 1 93.94 54 ALA B N 1
ATOM 1310 C CA . ALA B 1 54 ? 0.269 9.273 -13.289 1 93.94 54 ALA B CA 1
ATOM 1311 C C . ALA B 1 54 ? 0.769 9.812 -14.625 1 93.94 54 ALA B C 1
ATOM 1313 O O . ALA B 1 54 ? 1.549 10.773 -14.664 1 93.94 54 ALA B O 1
ATOM 1314 N N . GLU B 1 55 ? 0.333 9.133 -15.641 1 91.88 55 GLU B N 1
ATOM 1315 C CA . GLU B 1 55 ? 0.764 9.508 -16.984 1 91.88 55 GLU B CA 1
ATOM 1316 C C . GLU B 1 55 ? 0.344 10.938 -17.312 1 91.88 55 GLU B C 1
ATOM 1318 O O . GLU B 1 55 ? 1.062 11.656 -18.016 1 91.88 55 GLU B O 1
ATOM 1323 N N . ASP B 1 56 ? -0.781 11.414 -16.75 1 95.19 56 ASP B N 1
ATOM 1324 C CA . ASP B 1 56 ? -1.299 12.742 -17.078 1 95.19 56 ASP B CA 1
ATOM 1325 C C . ASP B 1 56 ? -0.689 13.805 -16.156 1 95.19 56 ASP B C 1
ATOM 1327 O O . ASP B 1 56 ? -1.099 14.969 -16.188 1 95.19 56 ASP B O 1
ATOM 1331 N N . GLY B 1 57 ? 0.206 13.391 -15.297 1 94.56 57 GLY B N 1
ATOM 1332 C CA . GLY B 1 57 ? 0.925 14.312 -14.438 1 94.56 57 GLY B CA 1
ATOM 1333 C C . GLY B 1 57 ? 0.315 14.438 -13.055 1 94.56 57 GLY B C 1
ATOM 1334 O O . GLY B 1 57 ? 0.923 15.016 -12.148 1 94.56 57 GLY B O 1
ATOM 1335 N N . SER B 1 58 ? -0.933 13.906 -12.914 1 96.5 58 SER B N 1
ATOM 1336 C CA . SER B 1 58 ? -1.549 13.992 -11.594 1 96.5 58 SER B CA 1
ATOM 1337 C C . SER B 1 58 ? -0.78 13.156 -10.57 1 96.5 58 SER B C 1
ATOM 1339 O O . SER B 1 58 ? -0.229 12.109 -10.898 1 96.5 58 SER B O 1
ATOM 1341 N N . GLN B 1 59 ? -0.764 13.703 -9.367 1 97.31 59 GLN B N 1
ATOM 1342 C CA . GLN B 1 59 ? 0.001 13.031 -8.32 1 97.31 59 GLN B CA 1
ATOM 1343 C C . GLN B 1 59 ? -0.908 12.57 -7.188 1 97.31 59 GLN B C 1
ATOM 1345 O O . GLN B 1 59 ? -1.876 13.25 -6.84 1 97.31 59 GLN B O 1
ATOM 1350 N N . THR B 1 60 ? -0.612 11.406 -6.707 1 97.81 60 THR B N 1
ATOM 1351 C CA . THR B 1 60 ? -1.339 10.781 -5.605 1 97.81 60 THR B CA 1
ATOM 1352 C C . THR B 1 60 ? -0.378 10.328 -4.508 1 97.81 60 THR B C 1
ATOM 1354 O O . THR B 1 60 ? 0.677 9.758 -4.797 1 97.81 60 THR B O 1
ATOM 1357 N N . MET B 1 61 ? -0.665 10.672 -3.295 1 97.81 61 MET B N 1
ATOM 1358 C CA . MET B 1 61 ? 0.102 10.195 -2.145 1 97.81 61 MET B CA 1
ATOM 1359 C C . MET B 1 61 ? -0.515 8.93 -1.564 1 97.81 61 MET B C 1
ATOM 1361 O O . MET B 1 61 ? -1.73 8.859 -1.375 1 97.81 61 MET B O 1
ATOM 1365 N N . TYR B 1 62 ? 0.297 7.949 -1.392 1 97.19 62 TYR B N 1
ATOM 1366 C CA . TYR B 1 62 ? -0.06 6.684 -0.759 1 97.19 62 TYR B CA 1
ATOM 1367 C C . TYR B 1 62 ? 0.595 6.555 0.611 1 97.19 62 TYR B C 1
ATOM 1369 O O . TYR B 1 62 ? 1.799 6.785 0.755 1 97.19 62 TYR B O 1
ATOM 1377 N N . ILE B 1 63 ? -0.147 6.188 1.611 1 96.25 63 ILE B N 1
ATOM 1378 C CA . ILE B 1 63 ? 0.361 5.973 2.961 1 96.25 63 ILE B CA 1
ATOM 1379 C C . ILE B 1 63 ? -0.02 4.574 3.439 1 96.25 63 ILE B C 1
ATOM 1381 O O . ILE B 1 63 ? -1.195 4.293 3.682 1 96.25 63 ILE B O 1
ATOM 1385 N N . PHE B 1 64 ? 0.948 3.766 3.555 1 95 64 PHE B N 1
ATOM 1386 C CA . PHE B 1 64 ? 0.762 2.424 4.094 1 95 64 PHE B CA 1
ATOM 1387 C C . PHE B 1 64 ? 1.054 2.395 5.59 1 95 64 PHE B C 1
ATOM 1389 O O . PHE B 1 64 ? 2.148 2.762 6.02 1 95 64 PHE B O 1
ATOM 1396 N N . GLU B 1 65 ? 0.094 1.836 6.32 1 94.44 65 GLU B N 1
ATOM 1397 C CA . GLU B 1 65 ? 0.175 1.96 7.773 1 94.44 65 GLU B CA 1
ATOM 1398 C C . GLU B 1 65 ? 0.133 0.592 8.445 1 94.44 65 GLU B C 1
ATOM 1400 O O . GLU B 1 65 ? -0.706 -0.246 8.109 1 94.44 65 GLU B O 1
ATOM 1405 N N . HIS B 1 66 ? 1.011 0.449 9.43 1 93.25 66 HIS B N 1
ATOM 1406 C CA . HIS B 1 66 ? 0.964 -0.697 10.336 1 93.25 66 HIS B CA 1
ATOM 1407 C C . HIS B 1 66 ? 0.548 -0.274 11.742 1 93.25 66 HIS B C 1
ATOM 1409 O O . HIS B 1 66 ? 1.083 0.693 12.281 1 93.25 66 HIS B O 1
ATOM 1415 N N . TRP B 1 67 ? -0.39 -1.065 12.219 1 93.19 67 TRP B N 1
ATOM 1416 C CA . TRP B 1 67 ? -0.922 -0.823 13.555 1 93.19 67 TRP B CA 1
ATOM 1417 C C . TRP B 1 67 ? -0.935 -2.107 14.375 1 93.19 67 TRP B C 1
ATOM 1419 O O . TRP B 1 67 ? -1.055 -3.203 13.828 1 93.19 67 TRP B O 1
ATOM 1429 N N . HIS B 1 68 ? -0.806 -1.929 15.664 1 93.19 68 HIS B N 1
ATOM 1430 C CA . HIS B 1 68 ? -0.845 -3.115 16.516 1 93.19 68 HIS B CA 1
ATOM 1431 C C . HIS B 1 68 ? -2.195 -3.816 16.42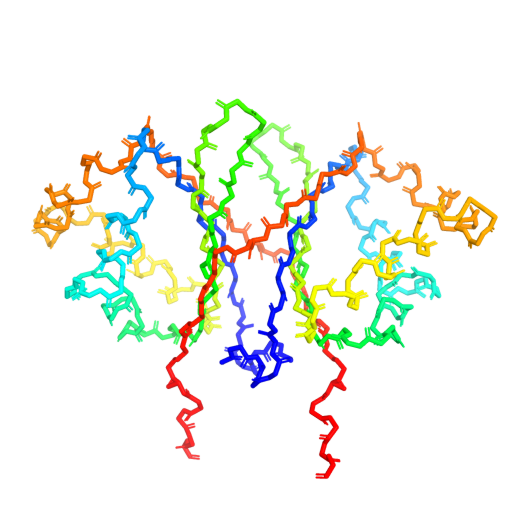2 1 93.19 68 HIS B C 1
ATOM 1433 O O . HIS B 1 68 ? -2.258 -5.02 16.156 1 93.19 68 HIS B O 1
ATOM 1439 N N . GLU B 1 69 ? -3.264 -3.037 16.625 1 92.88 69 GLU B N 1
ATOM 1440 C CA . GLU B 1 69 ? -4.609 -3.598 16.578 1 92.88 69 GLU B CA 1
ATOM 1441 C C . GLU B 1 69 ? -5.551 -2.711 15.766 1 92.88 69 GLU B C 1
ATOM 1443 O O . GLU B 1 69 ? -5.312 -1.512 15.617 1 92.88 69 GLU B O 1
ATOM 1448 N N . GLU B 1 70 ? -6.641 -3.328 15.273 1 91.88 70 GLU B N 1
ATOM 1449 C CA . GLU B 1 70 ? -7.668 -2.596 14.531 1 91.88 70 GLU B CA 1
ATOM 1450 C C . GLU B 1 70 ? -8.312 -1.519 15.398 1 91.88 70 GLU B C 1
ATOM 1452 O O . GLU B 1 70 ? -8.633 -0.434 14.914 1 91.88 70 GLU B O 1
ATOM 1457 N N . ALA B 1 71 ? -8.469 -1.857 16.625 1 94.31 71 ALA B N 1
ATOM 1458 C CA . ALA B 1 71 ? -9.086 -0.916 17.562 1 94.31 71 ALA B CA 1
ATOM 1459 C C . ALA B 1 71 ? -8.234 0.339 17.719 1 94.31 71 ALA B C 1
ATOM 1461 O O . ALA B 1 71 ? -8.758 1.44 17.891 1 94.31 71 ALA B O 1
ATOM 1462 N N . ASP B 1 72 ? -6.895 0.187 17.734 1 94.69 72 ASP B N 1
ATOM 1463 C CA . ASP B 1 72 ? -5.984 1.326 17.812 1 94.69 72 ASP B CA 1
ATOM 1464 C C . ASP B 1 72 ? -6.164 2.254 16.609 1 94.69 72 ASP B C 1
ATOM 1466 O O . ASP B 1 72 ? -6.266 3.473 16.766 1 94.69 72 ASP B O 1
ATOM 1470 N N . TYR B 1 73 ? -6.316 1.656 15.469 1 93.88 73 TYR B N 1
ATOM 1471 C CA . TYR B 1 73 ? -6.512 2.439 14.258 1 93.88 73 TYR B CA 1
ATOM 1472 C C . TYR B 1 73 ? -7.855 3.158 14.281 1 93.88 73 TYR B C 1
ATOM 1474 O O . TYR B 1 73 ? -7.945 4.332 13.906 1 93.88 73 TYR B O 1
ATOM 1482 N N . ALA B 1 74 ? -8.812 2.457 14.688 1 93.44 74 ALA B N 1
ATOM 1483 C CA . ALA B 1 74 ? -10.148 3.055 14.758 1 93.44 74 ALA B CA 1
ATOM 1484 C C . ALA B 1 74 ? -10.156 4.258 15.695 1 93.44 74 ALA B C 1
ATOM 1486 O O . ALA B 1 74 ? -10.781 5.281 15.398 1 93.44 74 ALA B O 1
ATOM 1487 N N . ALA B 1 75 ? -9.539 4.129 16.828 1 95.56 75 ALA B N 1
ATOM 1488 C CA . ALA B 1 75 ? -9.43 5.242 17.766 1 95.56 75 ALA B CA 1
ATOM 1489 C C . ALA B 1 75 ? -8.719 6.434 17.125 1 95.56 75 ALA B C 1
ATOM 1491 O O . ALA B 1 75 ? -9.148 7.582 17.297 1 95.56 75 ALA B O 1
ATOM 1492 N N . TYR B 1 76 ? -7.652 6.09 16.406 1 95.38 76 TYR B N 1
ATOM 1493 C CA . TYR B 1 76 ? -6.914 7.137 15.711 1 95.38 76 TYR B CA 1
ATOM 1494 C C . TYR B 1 76 ? -7.793 7.82 14.672 1 95.38 76 TYR B C 1
ATOM 1496 O O . TYR B 1 76 ? -7.84 9.055 14.602 1 95.38 76 TYR B O 1
ATOM 1504 N N . VAL B 1 77 ? -8.492 7.105 13.883 1 92.88 77 VAL B N 1
ATOM 1505 C CA . VAL B 1 77 ? -9.352 7.656 12.844 1 92.88 77 VAL B CA 1
ATOM 1506 C C . VAL B 1 77 ? -10.406 8.562 13.469 1 92.88 77 VAL B C 1
ATOM 1508 O O . VAL B 1 77 ? -10.75 9.609 12.906 1 92.88 77 VAL B O 1
ATOM 1511 N N . ALA B 1 78 ? -10.867 8.164 14.602 1 93.5 78 ALA B N 1
ATOM 1512 C CA . ALA B 1 78 ? -11.836 8.992 15.312 1 93.5 78 ALA B CA 1
ATOM 1513 C C . ALA B 1 78 ? -11.242 10.352 15.68 1 93.5 78 ALA B C 1
ATOM 1515 O O . ALA B 1 78 ? -11.914 11.375 15.578 1 93.5 78 ALA B O 1
ATOM 1516 N N . THR B 1 79 ? -10.008 10.398 16.094 1 92.75 79 THR B N 1
ATOM 1517 C CA . THR B 1 79 ? -9.352 11.664 16.406 1 92.75 79 THR B CA 1
ATOM 1518 C C . THR B 1 79 ? -9.219 12.531 15.156 1 92.75 79 THR B C 1
ATOM 1520 O O . THR B 1 79 ? -9.383 13.75 15.219 1 92.75 79 THR B O 1
ATOM 1523 N N . ARG B 1 80 ? -9.047 11.922 14.031 1 91.81 80 ARG B N 1
ATOM 1524 C CA . ARG B 1 80 ? -8.875 12.656 12.781 1 91.81 80 ARG B CA 1
ATOM 1525 C C . ARG B 1 80 ? -10.203 13.25 12.312 1 91.81 80 ARG B C 1
ATOM 1527 O O . ARG B 1 80 ? -10.219 14.203 11.539 1 91.81 80 ARG B O 1
ATOM 1534 N N . GLY B 1 81 ? -11.219 12.703 12.789 1 90.94 81 GLY B N 1
ATOM 1535 C CA . GLY B 1 81 ? -12.539 13.203 12.445 1 90.94 81 GLY B CA 1
ATOM 1536 C C . GLY B 1 81 ? -12.977 14.375 13.312 1 90.94 81 GLY B C 1
ATOM 1537 O O . GLY B 1 81 ? -13.977 15.023 13.023 1 90.94 81 GLY B O 1
ATOM 1538 N N . ASP B 1 82 ? -12.258 14.656 14.375 1 94.25 82 ASP B N 1
ATOM 1539 C CA . ASP B 1 82 ? -12.57 15.781 15.25 1 94.25 82 ASP B CA 1
ATOM 1540 C C . ASP B 1 82 ? -12.195 17.109 14.594 1 94.25 82 ASP B C 1
ATOM 1542 O O . ASP B 1 82 ? -11.016 17.469 14.531 1 94.25 82 ASP B O 1
ATOM 1546 N N . LYS B 1 83 ? -13.18 17.859 14.25 1 92.94 83 LYS B N 1
ATOM 1547 C CA . LYS B 1 83 ? -12.984 19.062 13.445 1 92.94 83 LYS B CA 1
ATOM 1548 C C . LYS B 1 83 ? -12.234 20.125 14.242 1 92.94 83 LYS B C 1
ATOM 1550 O O . LYS B 1 83 ? -11.461 20.906 13.664 1 92.94 83 LYS B O 1
ATOM 1555 N N . GLU B 1 84 ? -12.508 20.172 15.453 1 95.25 84 GLU B N 1
ATOM 1556 C CA . GLU B 1 84 ? -11.812 21.141 16.281 1 95.25 84 GLU B CA 1
ATOM 1557 C C . GLU B 1 84 ? -10.344 20.781 16.453 1 95.25 84 GLU B C 1
ATOM 1559 O O . GLU B 1 84 ? -9.461 21.641 16.297 1 95.25 84 GLU B O 1
ATOM 1564 N N . LEU B 1 85 ? -10.086 19.562 16.75 1 92.69 85 LEU B N 1
ATOM 1565 C CA . LEU B 1 85 ? -8.711 19.094 16.906 1 92.69 85 LEU B CA 1
ATOM 1566 C C . LEU B 1 85 ? -7.93 19.25 15.609 1 92.69 85 LEU B C 1
ATOM 1568 O O . LEU B 1 85 ? -6.746 19.578 15.633 1 92.69 85 LEU B O 1
ATOM 1572 N N . MET B 1 86 ? -8.656 19.016 14.461 1 94.94 86 MET B N 1
ATOM 1573 C CA . MET B 1 86 ? -7.965 18.938 13.18 1 94.94 86 MET B CA 1
ATOM 1574 C C . MET B 1 86 ? -8.039 20.266 12.438 1 94.94 86 MET B C 1
ATOM 1576 O O . MET B 1 86 ? -7.617 20.359 11.281 1 94.94 86 MET B O 1
ATOM 1580 N N . LYS B 1 87 ? -8.422 21.25 13.062 1 95.25 87 LYS B N 1
ATOM 1581 C CA . LYS B 1 87 ? -8.672 22.531 12.414 1 95.25 87 LYS B CA 1
ATOM 1582 C C . LYS B 1 87 ? -7.41 23.062 11.734 1 95.25 87 LYS B C 1
ATOM 1584 O O . LYS B 1 87 ? -7.434 23.375 10.539 1 95.25 87 LYS B O 1
ATOM 1589 N N . GLU B 1 88 ? -6.332 23.125 12.461 1 94.62 88 GLU B N 1
ATOM 1590 C CA . GLU B 1 88 ? -5.09 23.656 11.914 1 94.62 88 GLU B CA 1
ATOM 1591 C C . GLU B 1 88 ? -4.551 22.766 10.797 1 94.62 88 GLU B C 1
ATOM 1593 O O . GLU B 1 88 ? -4.043 23.266 9.789 1 94.62 88 GLU B O 1
ATOM 1598 N N . TRP B 1 89 ? -4.633 21.484 10.969 1 95.88 89 TRP B N 1
ATOM 1599 C CA . TRP B 1 89 ? -4.184 20.547 9.945 1 95.88 89 TRP B CA 1
ATOM 1600 C C . TRP B 1 89 ? -5.004 20.688 8.672 1 95.88 89 TRP B C 1
ATOM 1602 O O . TRP B 1 89 ? -4.445 20.766 7.57 1 95.88 89 TRP B O 1
ATOM 1612 N N . ASP B 1 90 ? -6.305 20.766 8.875 1 95.06 90 ASP B N 1
ATOM 1613 C CA . ASP B 1 90 ? -7.188 20.875 7.719 1 95.06 90 ASP B CA 1
ATOM 1614 C C . ASP B 1 90 ? -6.922 22.172 6.945 1 95.06 90 ASP B C 1
ATOM 1616 O O . ASP B 1 90 ? -6.965 22.188 5.715 1 95.06 90 ASP B O 1
ATOM 1620 N N . ALA B 1 91 ? -6.637 23.203 7.691 1 96.19 91 ALA B N 1
ATOM 1621 C CA . ALA B 1 91 ? -6.336 24.484 7.055 1 96.19 91 ALA B CA 1
ATOM 1622 C C . ALA B 1 91 ? -5.031 24.422 6.27 1 96.19 91 ALA B C 1
ATOM 1624 O O . ALA B 1 91 ? -4.926 24.969 5.172 1 96.19 91 ALA B O 1
ATOM 1625 N N . ALA B 1 92 ? -4.055 23.781 6.828 1 96.81 92 ALA B N 1
ATOM 1626 C CA . ALA B 1 92 ? -2.736 23.703 6.203 1 96.81 92 ALA B CA 1
ATOM 1627 C C . ALA B 1 92 ? -2.732 22.719 5.039 1 96.81 92 ALA B C 1
ATOM 1629 O O . ALA B 1 92 ? -2.156 23 3.984 1 96.81 92 ALA B O 1
ATOM 1630 N N . PHE B 1 93 ? -3.395 21.547 5.199 1 97.56 93 PHE B N 1
ATOM 1631 C CA . PHE B 1 93 ? -3.295 20.438 4.258 1 97.56 93 PHE B CA 1
ATOM 1632 C C . PHE B 1 93 ? -4.398 20.516 3.211 1 97.56 93 PHE B C 1
ATOM 1634 O O . PHE B 1 93 ? -4.262 19.984 2.113 1 97.56 93 PHE B O 1
ATOM 1641 N N . GLY B 1 94 ? -5.469 21.188 3.498 1 96.94 94 GLY B N 1
ATOM 1642 C CA . GLY B 1 94 ? -6.605 21.312 2.604 1 96.94 94 GLY B CA 1
ATOM 1643 C C . GLY B 1 94 ? -6.219 21.734 1.199 1 96.94 94 GLY B C 1
ATOM 1644 O O . GLY B 1 94 ? -6.605 21.094 0.221 1 96.94 94 GLY B O 1
ATOM 1645 N N . PRO B 1 95 ? -5.449 22.766 1.083 1 97.88 95 PRO B N 1
ATOM 1646 C CA . PRO B 1 95 ? -5.055 23.25 -0.241 1 97.88 95 PRO B CA 1
ATOM 1647 C C . PRO B 1 95 ? -4.23 22.234 -1.022 1 97.88 95 PRO B C 1
ATOM 1649 O O . PRO B 1 95 ? -4.023 22.391 -2.229 1 97.88 95 PRO B O 1
ATOM 1652 N N . CYS B 1 96 ? -3.674 21.203 -0.333 1 98.31 96 CYS B N 1
ATOM 1653 C CA . CYS B 1 96 ? -2.795 20.25 -0.992 1 98.31 96 CYS B CA 1
ATOM 1654 C C . CYS B 1 96 ? -3.598 19.125 -1.638 1 98.31 96 CYS B C 1
ATOM 1656 O O . CYS B 1 96 ? -3.049 18.312 -2.381 1 98.31 96 CYS B O 1
ATOM 1658 N N . VAL B 1 97 ? -4.871 19.031 -1.375 1 97.88 97 VAL B N 1
ATOM 1659 C CA . VAL B 1 97 ? -5.621 17.859 -1.773 1 97.88 97 VAL B CA 1
ATOM 1660 C C . VAL B 1 97 ? -6.551 18.203 -2.936 1 97.88 97 VAL B C 1
ATOM 1662 O O . VAL B 1 97 ? -7.141 19.281 -2.969 1 97.88 97 VAL B O 1
ATOM 1665 N N . ALA B 1 98 ? -6.656 17.297 -3.893 1 98 98 ALA B N 1
ATOM 1666 C CA . ALA B 1 98 ? -7.512 17.484 -5.062 1 98 98 ALA B CA 1
ATOM 1667 C C . ALA B 1 98 ? -8.852 16.781 -4.871 1 98 98 ALA B C 1
ATOM 1669 O O . ALA B 1 98 ? -9.734 16.859 -5.727 1 98 98 ALA B O 1
ATOM 1670 N N . GLY B 1 99 ? -9.102 16.047 -3.852 1 95.75 99 GLY B N 1
ATOM 1671 C CA . GLY B 1 99 ? -10.297 15.289 -3.51 1 95.75 99 GLY B CA 1
ATOM 1672 C C . GLY B 1 99 ? -10.18 14.562 -2.182 1 95.75 99 GLY B C 1
ATOM 1673 O O . GLY B 1 99 ? -9.117 14.547 -1.567 1 95.75 99 GLY B O 1
ATOM 1674 N N . PRO B 1 100 ? -11.305 13.977 -1.729 1 93.62 100 PRO B N 1
ATOM 1675 C CA . PRO B 1 100 ? -11.258 13.305 -0.428 1 93.62 100 PRO B CA 1
ATOM 1676 C C . PRO B 1 100 ? -10.305 12.109 -0.417 1 93.62 100 PRO B C 1
ATOM 1678 O O . PRO B 1 100 ? -10.211 11.383 -1.409 1 93.62 100 PRO B O 1
ATOM 1681 N N . PRO B 1 101 ? -9.586 11.969 0.689 1 93.94 101 PRO B N 1
ATOM 1682 C CA . PRO B 1 101 ? -8.805 10.734 0.828 1 93.94 101 PRO B CA 1
ATOM 1683 C C . PRO B 1 101 ? -9.68 9.484 0.853 1 93.94 101 PRO B C 1
ATOM 1685 O O . PRO B 1 101 ? -10.852 9.555 1.229 1 93.94 101 PRO B O 1
ATOM 1688 N N . THR B 1 102 ? -9.125 8.43 0.39 1 93.69 102 THR B N 1
ATOM 1689 C CA . THR B 1 102 ? -9.734 7.113 0.517 1 93.69 102 THR B CA 1
ATOM 1690 C C . THR B 1 102 ? -8.922 6.23 1.458 1 93.69 102 THR B C 1
ATOM 1692 O O . THR B 1 102 ? -7.691 6.242 1.421 1 93.69 102 THR B O 1
ATOM 1695 N N . ILE B 1 103 ? -9.633 5.473 2.285 1 93.38 103 ILE B N 1
ATOM 1696 C CA . ILE B 1 103 ? -8.977 4.543 3.205 1 93.38 103 ILE B CA 1
ATOM 1697 C C . ILE B 1 103 ? -9.367 3.109 2.855 1 93.38 103 ILE B C 1
ATOM 1699 O O . ILE B 1 103 ? -10.555 2.803 2.703 1 93.38 103 ILE B O 1
ATOM 1703 N N . LYS B 1 104 ? -8.406 2.355 2.682 1 92.19 104 LYS B N 1
ATOM 1704 C CA . LYS B 1 104 ? -8.602 0.919 2.508 1 92.19 104 LYS B CA 1
ATOM 1705 C C . LYS B 1 104 ? -8.125 0.147 3.736 1 92.19 104 LYS B C 1
ATOM 1707 O O . LYS B 1 104 ? -6.988 0.314 4.18 1 92.19 104 LYS B O 1
ATOM 1712 N N . TRP B 1 105 ? -9.008 -0.634 4.215 1 89.12 105 TRP B N 1
ATOM 1713 C CA . TRP B 1 105 ? -8.703 -1.554 5.305 1 89.12 105 TRP B CA 1
ATOM 1714 C C . TRP B 1 105 ? -8.516 -2.975 4.785 1 89.12 105 TRP B C 1
ATOM 1716 O O . TRP B 1 105 ? -9.234 -3.408 3.879 1 89.12 105 TRP B O 1
ATOM 1726 N N . PHE B 1 106 ? -7.605 -3.719 5.523 1 91.81 106 PHE B N 1
ATOM 1727 C CA . PHE B 1 106 ? -7.289 -5.055 5.035 1 91.81 106 PHE B CA 1
ATOM 1728 C C . PHE B 1 106 ? -7.555 -6.102 6.113 1 91.81 106 PHE B C 1
ATOM 1730 O O . PHE B 1 106 ? -6.629 -6.559 6.785 1 91.81 106 PHE B O 1
ATOM 1737 N N . PRO B 1 107 ? -8.805 -6.5 6.223 1 87.44 107 PRO B N 1
ATOM 1738 C CA . PRO B 1 107 ? -9.102 -7.547 7.199 1 87.44 107 PRO B CA 1
ATOM 1739 C C . PRO B 1 107 ? -8.453 -8.883 6.852 1 87.44 107 PRO B C 1
ATOM 1741 O O . PRO B 1 107 ? -8.234 -9.719 7.734 1 87.44 107 PRO B O 1
ATOM 1744 N N . ARG B 1 108 ? -8.297 -9.141 5.598 1 86.88 108 ARG B N 1
ATOM 1745 C CA . ARG B 1 108 ? -7.523 -10.289 5.133 1 86.88 108 ARG B CA 1
ATOM 1746 C C . ARG B 1 108 ? -6.133 -9.867 4.672 1 86.88 108 ARG B C 1
ATOM 1748 O O . ARG B 1 108 ? -5.988 -9.219 3.637 1 86.88 108 ARG B O 1
ATOM 1755 N N . LYS B 1 109 ? -5.176 -10.273 5.496 1 89.81 109 LYS B N 1
ATOM 1756 C CA . LYS B 1 109 ? -3.814 -9.82 5.223 1 89.81 109 LYS B CA 1
ATOM 1757 C C . LYS B 1 109 ? -2.789 -10.812 5.762 1 89.81 109 LYS B C 1
ATOM 1759 O O . LYS B 1 109 ? -3.092 -11.602 6.664 1 89.81 109 LYS B O 1
ATOM 1764 N N . PHE B 1 110 ? -1.672 -10.758 5.148 1 87.75 110 PHE B N 1
ATOM 1765 C CA . PHE B 1 110 ? -0.505 -11.469 5.664 1 87.75 110 PHE B CA 1
ATOM 1766 C C . PHE B 1 110 ? 0.783 -10.82 5.168 1 87.75 110 PHE B C 1
ATOM 1768 O O . PHE B 1 110 ? 0.76 -10.008 4.242 1 87.75 110 PHE B O 1
ATOM 1775 N N . SER B 1 111 ? 1.815 -11.086 5.898 1 88.62 111 SER B N 1
ATOM 1776 C CA . SER B 1 111 ? 3.131 -10.555 5.555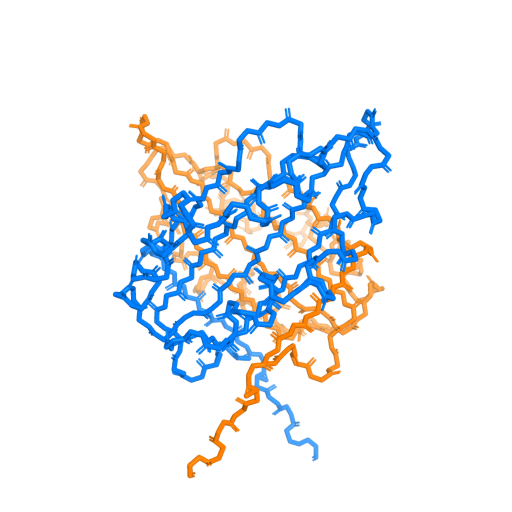 1 88.62 111 SER B CA 1
ATOM 1777 C C . SER B 1 111 ? 4.16 -11.672 5.422 1 88.62 111 SER B C 1
ATOM 1779 O O . SER B 1 111 ? 4.066 -12.695 6.105 1 88.62 111 SER B O 1
ATOM 1781 N N . VAL B 1 112 ? 5.055 -11.43 4.547 1 85.62 112 VAL B N 1
ATOM 1782 C CA . VAL B 1 112 ? 6.191 -12.344 4.418 1 85.62 112 VAL B CA 1
ATOM 1783 C C . VAL B 1 112 ? 7.492 -11.547 4.395 1 85.62 112 VAL B C 1
ATOM 1785 O O . VAL B 1 112 ? 7.52 -10.406 3.93 1 85.62 112 VAL B O 1
ATOM 1788 N N . SER B 1 113 ? 8.531 -12.125 4.965 1 85.31 113 SER B N 1
ATOM 1789 C CA . SER B 1 113 ? 9.82 -11.43 4.988 1 85.31 113 SER B CA 1
ATOM 1790 C C . SER B 1 113 ? 10.977 -12.414 4.867 1 85.31 113 SER B C 1
ATOM 1792 O O . SER B 1 113 ? 10.836 -13.594 5.207 1 85.31 113 SER B O 1
ATOM 1794 N N . ASN B 1 114 ? 11.953 -12.133 4.086 1 75.31 114 ASN B N 1
ATOM 1795 C CA . ASN B 1 114 ? 13.18 -12.922 4.039 1 75.31 114 ASN B CA 1
ATOM 1796 C C . ASN B 1 114 ? 14.008 -12.758 5.312 1 75.31 114 ASN B C 1
ATOM 1798 O O . ASN B 1 114 ? 15.008 -13.445 5.508 1 75.31 114 ASN B O 1
ATOM 1802 N N . GLY B 1 115 ? 13.555 -12.727 6.426 1 56.81 115 GLY B N 1
ATOM 1803 C CA . GLY B 1 115 ? 14.289 -12.578 7.672 1 56.81 115 GLY B CA 1
ATOM 1804 C C . GLY B 1 115 ? 15.445 -11.602 7.574 1 56.81 115 GLY B C 1
ATOM 1805 O O . GLY B 1 115 ? 15.82 -11.188 6.477 1 56.81 115 GLY B O 1
ATOM 1806 N N . ALA B 1 116 ? 15.914 -10.719 8.586 1 43.28 116 ALA B N 1
ATOM 1807 C CA . ALA B 1 116 ? 17.281 -10.211 8.68 1 43.28 116 ALA B CA 1
ATOM 1808 C C . ALA B 1 116 ? 18.297 -11.281 8.281 1 43.28 116 ALA B C 1
ATOM 1810 O O . ALA B 1 116 ? 18.359 -12.344 8.906 1 43.28 116 ALA B O 1
ATOM 1811 N N . ALA B 1 117 ? 18.797 -11.578 7.23 1 30.98 117 ALA B N 1
ATOM 1812 C CA . ALA B 1 117 ? 20.109 -12.211 7.219 1 30.98 117 ALA B CA 1
ATOM 1813 C C . ALA B 1 117 ? 21.031 -11.594 8.266 1 30.98 117 ALA B C 1
ATOM 1815 O O . ALA B 1 117 ? 21.188 -10.367 8.312 1 30.98 117 ALA B O 1
ATOM 1816 N N . THR B 1 118 ? 20.859 -11.875 9.508 1 26.25 118 THR B N 1
ATOM 1817 C CA . THR B 1 118 ? 22.047 -11.656 10.328 1 26.25 118 THR B CA 1
ATOM 1818 C C . THR B 1 118 ? 23.312 -11.922 9.523 1 26.25 118 THR B C 1
ATOM 1820 O O . THR B 1 118 ? 23.531 -13.039 9.047 1 26.25 118 THR B O 1
ATOM 1823 N N . TRP B 1 119 ? 23.672 -11.156 8.609 1 20.06 119 TRP B N 1
ATOM 1824 C CA . TRP B 1 119 ? 25.109 -11.289 8.375 1 20.06 119 TRP B CA 1
ATOM 1825 C C . TRP B 1 119 ? 25.891 -10.992 9.641 1 20.06 119 TRP B C 1
ATOM 1827 O O . TRP B 1 119 ? 25.438 -10.242 10.508 1 20.06 119 TRP B O 1
#

Organism: Micromonas pusilla (strain CCMP1545) (NCBI:txid564608)

pLDDT: mean 89.73, std 14.84, range [19.86, 98.5]

Solvent-accessible surface area (backbone atoms only — not comparable to full-atom values): 12650 Å² total; per-residue (Å²): 88,63,61,94,64,52,69,24,45,38,39,38,40,33,38,30,23,91,92,22,60,66,57,46,52,48,38,38,70,66,35,74,76,25,48,60,40,55,49,68,36,70,42,41,43,31,36,43,37,29,41,35,69,47,94,87,63,54,37,34,40,39,38,40,40,35,18,34,35,58,68,36,50,51,54,49,53,52,55,67,63,32,61,77,82,32,40,68,51,47,65,67,48,48,79,27,41,63,52,79,68,44,77,45,62,33,89,48,61,53,61,46,45,62,62,82,71,78,120,93,66,61,93,65,52,68,25,46,37,39,38,40,33,40,32,23,90,91,20,60,67,57,45,52,48,39,37,70,67,35,74,78,24,47,60,39,53,49,68,37,70,42,40,43,30,36,41,37,30,41,34,70,47,94,86,62,53,38,33,39,38,38,39,37,36,18,33,35,58,66,36,48,52,55,50,52,53,54,67,65,33,62,78,81,32,41,67,52,49,66,67,49,47,76,27,42,62,51,80,67,44,79,44,60,34,89,49,61,52,64,47,45,59,63,81,72,76,121

Secondary structure (DSSP, 8-state):
---TT--EEEEEEEEEPTT-HHHHHHHHHHSTTTHHHHHHSTTEEEEEEEEEE-TTS-EEEEEEEEES-HHHHHHHHHHHT-TTTTHHHHHHHGGGBSS--EEEE-SEEEEEE------/---TT--EEEEEEEEEPTT-HHHHHHHHHHSTTTHHHHHHSTTEEEEEEEEEE-TTS-EEEEEEEEES-HHHHHHHHHHHT-TTTTHHHHHHHGGGBSS--EEEE-SEEEEEE------